Protein AF-A0A9D5GQF3-F1 (afdb_monomer_lite)

pLDDT: mean 86.55, std 22.0, range [31.22, 98.88]

Sequence (273 aa):
MPNFLFTFRAGRMAGDAKKQSYTLPRLSLKKTFPIILGLVFTISVRAQSDPNPFITTWETTSPDETVTIPTVSGETYNYTVKWGDGSANTTHTNATPPSHTYTSADTYTITISGTFPRIRFGEVDLLEFVTVSNAAEQIRSIEKWGDLAWTSMNGAFAGCDNLFIADEAGAPNLSGVTDMSYMFDNASAFNQDLSSWDTSSVTNMSRMFNRASAFNQDLSSWNTSSVTNMSRMFNSASAFNQDLSNWNTSSVTDMSDMFAFASAFNQDLSNWN

Secondary structure (DSSP, 8-state):
-PPP---PPPPP-----PPPP--PPPP--------------------------EEEEEE--STTEEEE----TTS--EEEEE-SSSPPPEEE-SSSPPEEEESS--EEEEEEEEE-----SEEE-TTSPEEEPTHHHHEEEEEE-TT---S--TTTTTT-TT-EE-GGG-----TT--B-TTTTTT-TT-----TT---TT--B-TTTTTT-TT-----TT---TT--B-TTTTTT-TT-----TT---TT--B-TTTTTT-TT-----TT--

Radius of gyration: 28.91 Å; chains: 1; bounding box: 91×57×53 Å

Foldseek 3Di:
DDDDDDDDDDDDDDDDDDDDDDDDDDDDDDDDDDDPPDPPPPPPPPPPPQQFWFKFKWWDDAAFDKAWFQFDAPDFAWKWKDWQPPDDIDTDGGRPTDMDTHRGTDIGIMTMDDADQETAQWDQDPVRDTDGHPNLVTTAEGAAQTQHNHQELANPSALNLRYDYDPPRAEHPCVNYQYNASQNQLSQNDAYERCRYACQNYAYQARNCQNVQCYAYENCNYACQNHAYQASNCQNVQQHAYENCNYACVNHPYHHNNCHNNNNHDYDNVNYD

Structure (mmCIF, N/CA/C/O backbone):
data_AF-A0A9D5GQF3-F1
#
_entry.id   AF-A0A9D5GQF3-F1
#
loop_
_atom_site.group_PDB
_atom_site.id
_atom_site.type_symbol
_atom_site.label_atom_id
_atom_site.label_alt_id
_atom_site.label_comp_id
_atom_site.label_asym_id
_atom_site.label_entity_id
_atom_site.label_seq_id
_atom_site.pdbx_PDB_ins_code
_atom_site.Cartn_x
_atom_site.Cartn_y
_atom_site.Cartn_z
_atom_site.occupancy
_atom_site.B_iso_or_equiv
_atom_site.auth_seq_id
_atom_site.auth_comp_id
_atom_site.auth_asym_id
_atom_site.auth_atom_id
_atom_site.pdbx_PDB_model_num
ATOM 1 N N . MET A 1 1 ? -53.631 1.820 -10.809 1.00 39.50 1 MET A N 1
ATOM 2 C CA . MET A 1 1 ? -52.470 1.042 -11.305 1.00 39.50 1 MET A CA 1
ATOM 3 C C . MET A 1 1 ? -52.279 -0.145 -10.358 1.00 39.50 1 MET A C 1
ATOM 5 O O . MET A 1 1 ? -52.661 0.006 -9.206 1.00 39.50 1 MET A O 1
ATOM 9 N N . PRO A 1 2 ? -51.947 -1.347 -10.855 1.00 44.31 2 PRO A N 1
ATOM 10 C CA . PRO A 1 2 ? -52.805 -2.526 -10.688 1.00 44.31 2 PRO A CA 1
ATOM 11 C C . PRO A 1 2 ? -52.637 -3.287 -9.361 1.00 44.31 2 PRO A C 1
ATOM 13 O O . PRO A 1 2 ? -51.529 -3.486 -8.877 1.00 44.31 2 PRO A O 1
ATOM 16 N N . ASN A 1 3 ? -53.775 -3.759 -8.835 1.00 36.38 3 ASN A N 1
ATOM 17 C CA . ASN A 1 3 ? -53.895 -4.713 -7.730 1.00 36.38 3 ASN A CA 1
ATOM 18 C C . ASN A 1 3 ? -53.669 -6.141 -8.248 1.00 36.38 3 ASN A C 1
ATOM 20 O O . ASN A 1 3 ? -54.397 -6.590 -9.134 1.00 36.38 3 ASN A O 1
ATOM 24 N N . PHE A 1 4 ? -52.720 -6.869 -7.660 1.00 42.56 4 PHE A N 1
ATOM 25 C CA . PHE A 1 4 ? -52.592 -8.313 -7.853 1.00 42.56 4 PHE A CA 1
ATOM 26 C C . PHE A 1 4 ? -53.602 -9.055 -6.969 1.00 42.56 4 PHE A C 1
ATOM 28 O O . PHE A 1 4 ? -53.638 -8.885 -5.752 1.00 42.56 4 PHE A O 1
ATOM 35 N N . LEU A 1 5 ? -54.435 -9.875 -7.610 1.00 36.25 5 LEU A N 1
ATOM 36 C CA . LEU A 1 5 ? -55.446 -10.726 -6.995 1.00 36.25 5 LEU A CA 1
ATOM 37 C C . LEU A 1 5 ? -54.851 -12.135 -6.829 1.00 36.25 5 LEU A C 1
ATOM 39 O O . LEU A 1 5 ? -54.629 -12.820 -7.823 1.00 36.25 5 LEU A O 1
ATOM 43 N N . PHE A 1 6 ? -54.600 -12.583 -5.597 1.00 38.31 6 PHE A N 1
ATOM 44 C CA . PHE A 1 6 ? -54.270 -13.986 -5.323 1.00 38.31 6 PHE A CA 1
ATOM 45 C C . PHE A 1 6 ? -55.499 -14.702 -4.760 1.00 38.31 6 PHE A C 1
ATOM 47 O O . PHE A 1 6 ? -55.920 -14.456 -3.632 1.00 38.31 6 PHE A O 1
ATOM 54 N N . THR A 1 7 ? -56.082 -15.604 -5.548 1.00 37.44 7 THR A N 1
ATOM 55 C CA . THR A 1 7 ? -57.088 -16.563 -5.080 1.00 37.44 7 THR A CA 1
ATOM 56 C C . THR A 1 7 ? -56.404 -17.854 -4.636 1.00 37.44 7 THR A C 1
ATOM 58 O O . THR A 1 7 ? -55.863 -18.572 -5.475 1.00 37.44 7 THR A O 1
ATOM 61 N N . PHE A 1 8 ? -56.488 -18.198 -3.349 1.00 35.50 8 PHE A N 1
ATOM 62 C CA . PHE A 1 8 ? -56.210 -19.555 -2.871 1.00 35.50 8 PHE A CA 1
ATOM 63 C C . PHE A 1 8 ? -57.523 -20.302 -2.606 1.00 35.50 8 PHE A C 1
ATOM 65 O O . PHE A 1 8 ? -58.381 -19.853 -1.847 1.00 35.50 8 PHE A O 1
ATOM 72 N N . ARG A 1 9 ? -57.675 -21.458 -3.266 1.00 38.84 9 ARG A N 1
ATOM 73 C CA . ARG A 1 9 ? -58.736 -22.449 -3.033 1.00 38.84 9 ARG A CA 1
ATOM 74 C C . ARG A 1 9 ? -58.559 -23.060 -1.639 1.00 38.84 9 ARG A C 1
ATOM 76 O O . ARG A 1 9 ? -57.575 -23.752 -1.402 1.00 38.84 9 ARG A O 1
ATOM 83 N N . ALA A 1 10 ? -59.533 -22.868 -0.754 1.00 40.31 10 ALA A N 1
ATOM 84 C CA . ALA A 1 10 ? -59.604 -23.588 0.514 1.00 40.31 10 ALA A CA 1
ATOM 85 C C . ALA A 1 10 ? -60.241 -24.974 0.307 1.00 40.31 10 ALA A C 1
ATOM 87 O O . ALA A 1 10 ? -61.402 -25.088 -0.095 1.00 40.31 10 ALA A O 1
ATOM 88 N N . GLY A 1 11 ? -59.469 -26.029 0.578 1.00 38.19 11 GLY A N 1
ATOM 89 C CA . GLY A 1 11 ? -59.973 -27.387 0.773 1.00 38.19 11 GLY A CA 1
ATOM 90 C C . GLY A 1 11 ? -60.653 -27.518 2.138 1.00 38.19 11 GLY A C 1
ATOM 91 O O . GLY A 1 11 ? -60.184 -26.972 3.133 1.00 38.19 11 GLY A O 1
ATOM 92 N N . ARG A 1 12 ? -61.785 -28.229 2.167 1.00 39.09 12 ARG A N 1
ATOM 93 C CA . ARG A 1 12 ? -62.551 -28.576 3.373 1.00 39.09 12 ARG A CA 1
ATOM 94 C C . ARG A 1 12 ? -61.679 -29.314 4.391 1.00 39.09 12 ARG A C 1
ATOM 96 O O . ARG A 1 12 ? -61.200 -30.392 4.067 1.00 39.09 12 ARG A O 1
ATOM 103 N N . MET A 1 13 ? -61.651 -28.844 5.636 1.00 38.53 13 MET A N 1
ATOM 104 C CA . MET A 1 13 ? -61.740 -29.710 6.816 1.00 38.53 13 MET A CA 1
ATOM 105 C C . MET A 1 13 ? -62.493 -28.979 7.930 1.00 38.53 13 MET A C 1
ATOM 107 O O . MET A 1 13 ? -62.261 -27.803 8.196 1.00 38.53 13 MET A O 1
ATO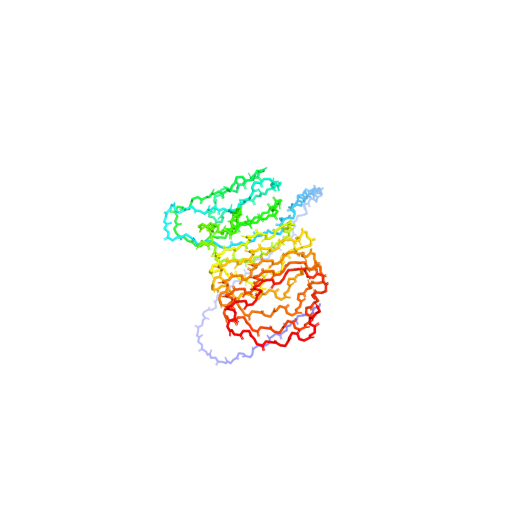M 111 N N . ALA A 1 14 ? -63.467 -29.685 8.497 1.00 39.12 14 ALA A N 1
ATOM 112 C CA . ALA A 1 14 ? -64.336 -29.238 9.569 1.00 39.12 14 ALA A CA 1
ATOM 113 C C . ALA A 1 14 ? -63.614 -29.348 10.920 1.00 39.12 14 ALA A C 1
ATOM 115 O O . ALA A 1 14 ? -62.960 -30.352 11.190 1.00 39.12 14 ALA A O 1
ATOM 116 N N . GLY A 1 15 ? -63.771 -28.331 11.762 1.00 37.62 15 GLY A N 1
ATOM 117 C CA . GLY A 1 15 ? -63.325 -28.321 13.152 1.00 37.62 15 GLY A CA 1
ATOM 118 C C . GLY A 1 15 ? -63.789 -27.030 13.819 1.00 37.62 15 GLY A C 1
ATOM 119 O O . GLY A 1 15 ? -63.448 -25.942 13.364 1.00 37.62 15 GLY A O 1
ATOM 120 N N . ASP A 1 16 ? -64.639 -27.162 14.832 1.00 46.16 16 ASP A N 1
ATOM 121 C CA . ASP A 1 16 ? -65.374 -26.092 15.503 1.00 46.16 16 ASP A CA 1
ATOM 122 C C . ASP A 1 16 ? -64.497 -24.943 16.030 1.00 46.16 16 ASP A C 1
ATOM 124 O O . ASP A 1 16 ? -63.674 -25.124 16.926 1.00 46.16 16 ASP A O 1
ATOM 128 N N . ALA A 1 17 ? -64.765 -23.721 15.561 1.00 41.50 17 ALA A N 1
ATOM 129 C CA . ALA A 1 17 ? -64.298 -22.491 16.193 1.00 41.50 17 ALA A CA 1
ATOM 130 C C . ALA A 1 17 ? -65.476 -21.517 16.358 1.00 41.50 17 ALA A C 1
ATOM 132 O O . ALA A 1 17 ? -66.122 -21.097 15.395 1.00 41.50 17 ALA A O 1
ATOM 133 N N . LYS A 1 18 ? -65.782 -21.191 17.617 1.00 42.94 18 LYS A N 1
ATOM 134 C CA . LYS A 1 18 ? -66.854 -20.278 18.031 1.00 42.94 18 LYS A CA 1
ATOM 135 C C . LYS A 1 18 ? -66.699 -18.907 17.355 1.00 42.94 18 LYS A C 1
ATOM 137 O O . LYS A 1 18 ? -65.645 -18.285 17.432 1.00 42.94 18 LYS A O 1
ATOM 142 N N . LYS A 1 19 ? -67.783 -18.417 16.744 1.00 40.25 19 LYS A N 1
ATOM 143 C CA . LYS A 1 19 ? -67.902 -17.061 16.183 1.00 40.25 19 LYS A CA 1
ATOM 144 C C . LYS A 1 19 ? -67.754 -16.010 17.291 1.00 40.25 19 LYS A C 1
ATOM 146 O O . LYS A 1 19 ? -68.600 -15.948 18.179 1.00 40.25 19 LYS A O 1
ATOM 151 N N . GLN A 1 20 ? -66.746 -15.148 17.197 1.00 37.22 20 GLN A N 1
ATOM 152 C CA . GLN A 1 20 ? -66.748 -13.841 17.859 1.00 37.22 20 GLN A CA 1
ATOM 153 C C . GLN A 1 20 ? -67.035 -12.765 16.809 1.00 37.22 20 GLN A C 1
ATOM 155 O O . GLN A 1 20 ? -66.300 -12.603 15.838 1.00 37.22 20 GLN A O 1
ATOM 160 N N . SER A 1 21 ? -68.155 -12.068 16.976 1.00 38.00 21 SER A N 1
ATOM 161 C CA . SER A 1 21 ? -68.578 -10.939 16.152 1.00 38.00 21 SER A CA 1
ATOM 162 C C . SER A 1 21 ? -68.062 -9.638 16.761 1.00 38.00 21 SER A C 1
ATOM 164 O O . SER A 1 21 ? -68.477 -9.280 17.862 1.00 38.00 21 SER A O 1
ATOM 166 N N . TYR A 1 22 ? -67.207 -8.917 16.038 1.00 32.56 22 TYR A N 1
ATOM 167 C CA . TYR A 1 22 ? -66.803 -7.558 16.395 1.00 32.56 22 TYR A CA 1
ATOM 168 C C . TYR A 1 22 ? -67.487 -6.561 15.460 1.00 32.56 22 TYR A C 1
ATOM 170 O O . TYR A 1 22 ? -67.236 -6.536 14.256 1.00 32.56 22 TYR A O 1
ATOM 178 N N . THR A 1 23 ? -68.375 -5.743 16.019 1.00 40.53 23 THR A N 1
ATOM 179 C CA . THR A 1 23 ? -69.027 -4.631 15.322 1.00 40.53 23 THR A CA 1
ATOM 180 C C . THR A 1 23 ? -68.111 -3.410 15.407 1.00 40.53 23 THR A C 1
ATOM 182 O O . THR A 1 23 ? -67.874 -2.900 16.500 1.00 40.53 23 THR A O 1
ATOM 185 N N . LEU A 1 24 ? -67.578 -2.934 14.279 1.00 33.53 24 LEU A N 1
ATOM 186 C CA . LEU A 1 24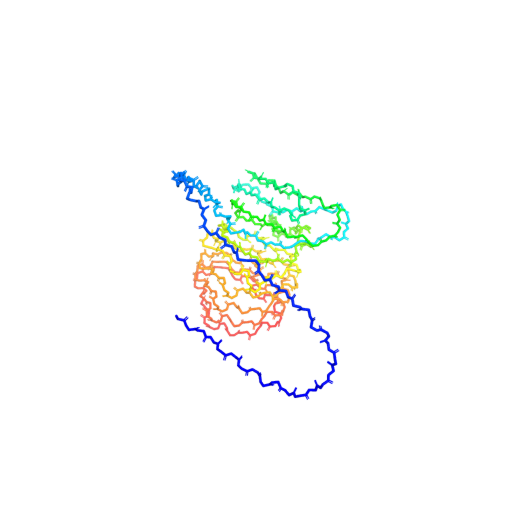 ? -66.784 -1.699 14.252 1.00 33.53 24 LEU A CA 1
ATOM 187 C C . LEU A 1 24 ? -67.701 -0.470 14.437 1.00 33.53 24 LEU A C 1
ATOM 189 O O . LEU A 1 24 ? -68.739 -0.391 13.770 1.00 33.53 24 LEU A O 1
ATOM 193 N N . PRO A 1 25 ? -67.354 0.508 15.297 1.00 34.56 25 PRO A N 1
ATOM 194 C CA . PRO A 1 25 ? -68.149 1.721 15.449 1.00 34.56 25 PRO A CA 1
ATOM 195 C C . PRO A 1 25 ? -68.033 2.623 14.210 1.00 34.56 25 PRO A C 1
ATOM 197 O O . PRO A 1 25 ? -66.951 2.807 13.652 1.00 34.56 25 PRO A O 1
ATOM 200 N N . ARG A 1 26 ? -69.151 3.235 13.797 1.00 42.78 26 ARG A N 1
ATOM 201 C CA . ARG A 1 26 ? -69.185 4.267 12.746 1.00 42.78 26 ARG A CA 1
ATOM 202 C C . ARG A 1 26 ? -68.490 5.542 13.237 1.00 42.78 26 ARG A C 1
ATOM 204 O O . ARG A 1 26 ? -68.984 6.183 14.162 1.00 42.78 26 ARG A O 1
ATOM 211 N N . LEU A 1 27 ? -67.399 5.953 12.586 1.00 31.22 27 LEU A N 1
ATOM 212 C CA . LEU A 1 27 ? -66.788 7.265 12.822 1.00 31.22 27 LEU A CA 1
ATOM 213 C C . LEU A 1 27 ? -67.596 8.360 12.101 1.00 31.22 27 LEU A C 1
ATOM 215 O O . LEU A 1 27 ? -67.714 8.365 10.877 1.00 31.22 27 LEU A O 1
ATOM 219 N N . SER A 1 28 ? -68.164 9.288 12.871 1.00 41.00 28 SER A N 1
ATOM 220 C CA . SER A 1 28 ? -68.867 10.479 12.382 1.00 41.00 28 SER A CA 1
ATOM 221 C C . SER A 1 28 ? -67.872 11.628 12.170 1.00 41.00 28 SER A C 1
ATOM 223 O O . SER A 1 28 ? -67.378 12.194 13.144 1.00 41.00 28 SER A O 1
ATOM 225 N N . LEU A 1 29 ? -67.609 12.024 10.918 1.00 45.69 29 LEU A N 1
ATOM 226 C CA . LEU A 1 29 ? -66.841 13.237 10.603 1.00 45.69 29 LEU A CA 1
ATOM 227 C C . LEU A 1 29 ? -67.683 14.493 10.862 1.00 45.69 29 LEU A C 1
ATOM 229 O O . LEU A 1 29 ? -68.527 14.834 10.037 1.00 45.69 29 LEU A O 1
ATOM 233 N N . LYS A 1 30 ? -67.399 15.230 11.943 1.00 44.75 30 LYS A N 1
ATOM 234 C CA . LYS A 1 30 ? -67.673 16.676 12.033 1.00 44.75 30 LYS A CA 1
ATOM 235 C C . LYS A 1 30 ? -66.664 17.351 12.962 1.00 44.75 30 LYS A C 1
ATOM 237 O O . LYS A 1 30 ? -66.788 17.211 14.175 1.00 44.75 30 LYS A O 1
ATOM 242 N N . LYS A 1 31 ? -65.716 18.094 12.378 1.00 39.62 31 LYS A N 1
ATOM 243 C CA . LYS A 1 31 ? -65.223 19.422 12.810 1.00 39.62 31 LYS A CA 1
ATOM 244 C C . LYS A 1 31 ? -63.955 19.773 12.026 1.00 39.62 31 LYS A C 1
ATOM 246 O O . LYS A 1 31 ? -62.918 19.139 12.175 1.00 39.62 31 LYS A O 1
ATOM 251 N N . THR A 1 32 ? -64.075 20.776 11.169 1.00 44.34 32 THR A N 1
ATOM 252 C CA . THR A 1 32 ? -62.978 21.455 10.478 1.00 44.34 32 THR A CA 1
ATOM 253 C C . THR A 1 32 ? -62.139 22.230 11.498 1.00 44.34 32 THR A C 1
ATOM 255 O O . THR A 1 32 ? -62.692 23.016 12.265 1.00 44.34 32 THR A O 1
ATOM 258 N N . PHE A 1 33 ? -60.820 22.026 11.495 1.00 36.50 33 PHE A N 1
ATOM 259 C CA . PHE A 1 33 ? -59.848 22.872 12.196 1.00 36.50 33 PHE A CA 1
ATOM 260 C C . PHE A 1 33 ? -59.072 23.704 11.160 1.00 36.50 33 PHE A C 1
ATOM 262 O O . PHE A 1 33 ? -58.772 23.183 10.083 1.00 36.50 33 PHE A O 1
ATOM 269 N N . PRO A 1 34 ? -58.779 24.988 11.433 1.00 36.81 34 PRO A N 1
ATOM 270 C CA . PRO A 1 34 ? -58.106 25.860 10.479 1.00 36.81 34 PRO A CA 1
ATOM 271 C C . PRO A 1 34 ? -56.655 25.416 10.259 1.00 36.81 34 PRO A C 1
ATOM 273 O O . PRO A 1 34 ? -55.939 25.080 11.201 1.00 36.81 34 PRO A O 1
ATOM 276 N N . ILE A 1 35 ? -56.231 25.428 8.996 1.00 38.16 35 ILE A N 1
ATOM 277 C CA . ILE A 1 35 ? -54.858 25.145 8.573 1.00 38.16 35 ILE A CA 1
ATOM 278 C C . ILE A 1 35 ? -54.001 26.354 8.961 1.00 38.16 35 ILE A C 1
ATOM 280 O O . ILE A 1 35 ? -54.044 27.388 8.296 1.00 38.16 35 ILE A O 1
ATOM 284 N N . ILE A 1 36 ? -53.227 26.241 10.041 1.00 42.81 36 ILE A N 1
ATOM 285 C CA . ILE A 1 36 ? -52.109 27.153 10.291 1.00 42.81 36 ILE A CA 1
ATOM 286 C C . ILE A 1 36 ? -50.970 26.682 9.388 1.00 42.81 36 ILE A C 1
ATOM 288 O O . ILE A 1 36 ? -50.351 25.648 9.638 1.00 42.81 36 ILE A O 1
ATOM 292 N N . LEU A 1 37 ? -50.726 27.425 8.308 1.00 40.16 37 LEU A N 1
ATOM 293 C CA . LEU A 1 37 ? -49.589 27.220 7.418 1.00 40.16 37 LEU A CA 1
ATOM 294 C C . LEU A 1 37 ? -48.316 27.694 8.138 1.00 40.16 37 LEU A C 1
ATOM 296 O O . LEU A 1 37 ? -47.858 28.818 7.956 1.00 40.16 37 LEU A O 1
ATOM 300 N N . GLY A 1 38 ? -47.781 26.851 9.020 1.00 38.56 38 GLY A N 1
ATOM 301 C CA . GLY A 1 38 ? -46.450 27.037 9.580 1.00 38.56 38 GLY A CA 1
ATOM 302 C C . GLY A 1 38 ? -45.416 26.722 8.507 1.00 38.56 38 GLY A C 1
ATOM 303 O O . GLY A 1 38 ? -45.317 25.577 8.070 1.00 38.56 38 GLY A O 1
ATOM 304 N N . LEU A 1 39 ? -44.652 27.726 8.069 1.00 40.66 39 LEU A N 1
ATOM 305 C CA . LEU A 1 39 ? -43.427 27.498 7.307 1.00 40.66 39 LEU A CA 1
ATOM 306 C C . LEU A 1 39 ? -42.478 26.674 8.190 1.00 40.66 39 LEU A C 1
ATOM 308 O O . LEU A 1 39 ? -41.837 27.206 9.094 1.00 40.66 39 LEU A O 1
ATOM 312 N N . VAL A 1 40 ? -42.392 25.369 7.944 1.00 44.50 40 VAL A N 1
ATOM 313 C CA . VAL A 1 40 ? -41.311 24.550 8.489 1.00 44.50 40 VAL A CA 1
ATOM 314 C C . VAL A 1 40 ? -40.090 24.835 7.624 1.00 44.50 40 VAL A C 1
ATOM 316 O O . VAL A 1 40 ? -39.935 24.273 6.543 1.00 44.50 40 VAL A O 1
ATOM 319 N N . PHE A 1 41 ? -39.226 25.741 8.080 1.00 40.25 41 PHE A N 1
ATOM 320 C CA . PHE A 1 41 ? -37.850 25.772 7.602 1.00 40.25 41 PHE A CA 1
ATOM 321 C C . PHE A 1 41 ? -37.175 24.501 8.117 1.00 40.25 41 PHE A C 1
ATOM 323 O O . PHE A 1 41 ? -36.689 24.449 9.246 1.00 40.25 41 PHE A O 1
ATOM 330 N N . THR A 1 42 ? -37.146 23.449 7.303 1.00 40.88 42 THR A N 1
ATOM 331 C CA . THR A 1 42 ? -36.129 22.417 7.478 1.00 40.88 42 THR A CA 1
ATOM 332 C C . THR A 1 42 ? -34.794 23.084 7.185 1.00 40.88 42 THR A C 1
ATOM 334 O O . THR A 1 42 ? -34.441 23.298 6.024 1.00 40.88 42 THR A O 1
ATOM 337 N N . ILE A 1 43 ? -34.048 23.431 8.233 1.00 46.28 43 ILE A N 1
ATOM 338 C CA . ILE A 1 43 ? -32.604 23.581 8.104 1.00 46.28 43 ILE A CA 1
ATOM 339 C C . ILE A 1 43 ? -32.113 22.177 7.768 1.00 46.28 43 ILE A C 1
ATOM 341 O O . ILE A 1 43 ? -31.885 21.352 8.648 1.00 46.28 43 ILE A O 1
ATOM 345 N N . SER A 1 44 ? -32.017 21.874 6.474 1.00 50.72 44 SER A N 1
ATOM 346 C CA . SER A 1 44 ? -31.180 20.777 6.028 1.00 50.72 44 SER A CA 1
ATOM 347 C C . SER A 1 44 ? -29.762 21.240 6.317 1.00 50.72 44 SER A C 1
ATOM 349 O O . SER A 1 44 ? -29.123 21.873 5.477 1.00 50.72 44 SER A O 1
ATOM 351 N N . VAL A 1 45 ? -29.275 20.964 7.528 1.00 46.12 45 VAL A N 1
ATOM 352 C CA . VAL A 1 45 ? -27.841 20.796 7.712 1.00 46.12 45 VAL A CA 1
ATOM 353 C C . VAL A 1 45 ? -27.518 19.688 6.728 1.00 46.12 45 VAL A C 1
ATOM 355 O O . VAL A 1 45 ? -27.914 18.540 6.926 1.00 46.12 45 VAL A O 1
ATOM 358 N N . ARG A 1 46 ? -26.925 20.035 5.583 1.00 45.31 46 ARG A N 1
ATOM 359 C CA . ARG A 1 46 ? -26.213 19.017 4.827 1.00 45.31 46 ARG A CA 1
ATOM 360 C C . ARG A 1 46 ? -25.223 18.494 5.852 1.00 45.31 46 ARG A C 1
ATOM 362 O O . ARG A 1 46 ? -24.379 19.268 6.301 1.00 45.31 46 ARG A O 1
ATOM 369 N N . ALA A 1 47 ? -25.390 17.246 6.293 1.00 45.03 47 ALA A N 1
ATOM 370 C CA . ALA A 1 47 ? -24.254 16.526 6.825 1.00 45.03 47 ALA A CA 1
ATOM 371 C C . ALA A 1 47 ? -23.162 16.787 5.790 1.00 45.03 47 ALA A C 1
ATOM 373 O O . ALA A 1 47 ? -23.365 16.508 4.603 1.00 45.03 47 ALA A O 1
ATOM 374 N N . GLN A 1 48 ? -22.111 17.496 6.203 1.00 43.00 48 GLN A N 1
ATOM 375 C CA . GLN A 1 48 ? -20.875 17.531 5.446 1.00 43.00 48 GLN A CA 1
ATOM 376 C C . GLN A 1 48 ? -20.663 16.086 5.022 1.00 43.00 48 GLN A C 1
ATOM 378 O O . GLN A 1 48 ? -20.714 15.222 5.898 1.00 43.00 48 GLN A O 1
ATOM 383 N N . SER A 1 49 ? -20.641 15.825 3.708 1.00 50.84 49 SER A N 1
ATOM 384 C CA . SER A 1 49 ? -20.459 14.471 3.188 1.00 50.84 49 SER A CA 1
ATOM 385 C C . SER A 1 49 ? -19.332 13.874 4.007 1.00 50.84 49 SER A C 1
ATOM 387 O O . SER A 1 49 ? -18.248 14.466 4.002 1.00 50.84 49 SER A O 1
ATOM 389 N N . ASP A 1 50 ? -19.625 12.843 4.809 1.00 52.31 50 ASP A N 1
ATOM 390 C CA . ASP A 1 50 ? -18.589 12.200 5.612 1.00 52.31 50 ASP A CA 1
ATOM 391 C C . ASP A 1 50 ? -17.502 11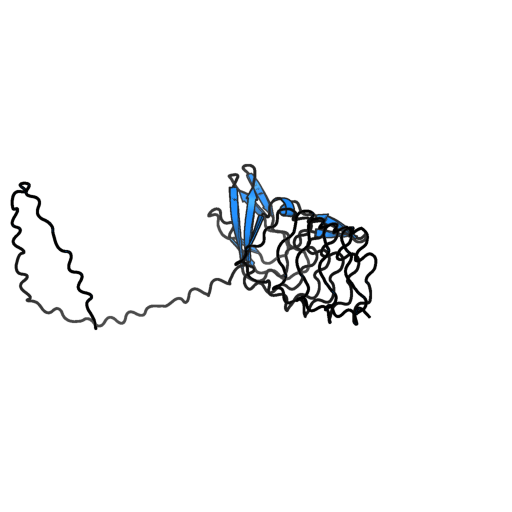.863 4.585 1.00 52.31 50 ASP A C 1
ATOM 393 O O . ASP A 1 50 ? -17.844 11.242 3.568 1.00 52.31 50 ASP A O 1
ATOM 397 N N . PRO A 1 51 ? -16.277 12.410 4.710 1.00 70.94 51 PRO A N 1
ATOM 398 C CA . PRO A 1 51 ? -15.233 12.134 3.736 1.00 70.94 51 PRO A CA 1
ATOM 399 C C . PRO A 1 51 ? -15.158 10.620 3.617 1.00 70.94 51 PRO A C 1
ATOM 401 O O . PRO A 1 51 ? -15.102 9.974 4.661 1.00 70.94 51 PRO A O 1
ATOM 404 N N . ASN A 1 52 ? -15.231 10.064 2.403 1.00 90.69 52 ASN A N 1
ATOM 405 C CA . ASN A 1 52 ? -15.166 8.620 2.199 1.00 90.69 52 ASN A CA 1
ATOM 406 C C . ASN A 1 52 ? -13.852 8.134 2.831 1.00 90.69 52 ASN A C 1
ATOM 408 O O . ASN A 1 52 ? -12.779 8.457 2.310 1.00 90.69 52 ASN A O 1
ATOM 412 N N . PRO A 1 53 ? -13.902 7.505 4.015 1.00 96.31 53 PRO A N 1
ATOM 413 C CA . PRO A 1 53 ? -12.719 7.403 4.843 1.00 96.31 53 PRO A CA 1
ATOM 414 C C . PRO A 1 53 ? -11.878 6.222 4.384 1.00 96.31 53 PRO A C 1
ATOM 416 O O . PRO A 1 53 ? -12.382 5.271 3.786 1.00 96.31 53 PRO A O 1
ATOM 419 N N . PHE A 1 54 ? -10.601 6.256 4.732 1.00 98.25 54 PHE A N 1
ATOM 420 C CA . PHE A 1 54 ? -9.794 5.049 4.735 1.00 98.25 54 PHE A CA 1
ATOM 421 C C . PHE A 1 54 ? -10.235 4.183 5.916 1.00 98.25 54 PHE A C 1
ATOM 423 O O . PHE A 1 54 ? -10.225 4.652 7.057 1.00 98.25 54 PHE A O 1
ATOM 430 N N . ILE A 1 55 ? -10.681 2.958 5.644 1.00 98.56 55 ILE A N 1
ATOM 431 C CA . ILE A 1 55 ? -11.238 2.035 6.639 1.00 98.56 55 ILE A CA 1
ATOM 432 C C . ILE A 1 55 ? -10.342 0.810 6.718 1.00 98.56 55 ILE A C 1
ATOM 434 O O . ILE A 1 55 ? -10.086 0.152 5.711 1.00 98.56 55 ILE A O 1
ATOM 438 N N . THR A 1 56 ? -9.904 0.494 7.930 1.00 98.75 56 THR A N 1
ATOM 439 C CA . THR A 1 56 ? -9.034 -0.649 8.217 1.00 98.75 56 THR A CA 1
ATOM 440 C C . THR A 1 56 ? -9.524 -1.400 9.442 1.00 98.75 56 THR A C 1
ATOM 442 O O . THR A 1 56 ? -10.214 -0.821 10.285 1.00 98.75 56 THR A O 1
ATOM 445 N N . THR A 1 57 ? -9.142 -2.668 9.568 1.00 98.81 57 THR A N 1
ATOM 446 C CA . THR A 1 57 ? -9.310 -3.419 10.815 1.00 98.81 57 THR A CA 1
ATOM 447 C C . THR A 1 57 ? -7.969 -3.731 11.464 1.00 98.81 57 THR A C 1
ATOM 449 O O . THR A 1 57 ? -6.959 -3.930 10.782 1.00 98.81 57 THR A O 1
ATOM 452 N N . TRP A 1 58 ? -7.968 -3.729 12.793 1.00 98.62 58 TRP A N 1
ATOM 453 C CA . TRP A 1 58 ? -6.788 -3.907 13.632 1.00 98.62 58 TRP A CA 1
ATOM 454 C C . TRP A 1 58 ? -7.123 -4.842 14.785 1.00 98.62 58 TRP A C 1
ATOM 456 O O . TRP A 1 58 ? -8.147 -4.655 15.436 1.00 98.62 58 TRP A O 1
ATOM 466 N N . GLU A 1 59 ? -6.275 -5.826 15.048 1.00 98.19 59 GLU A N 1
ATOM 467 C CA . GLU A 1 59 ? -6.461 -6.783 16.137 1.00 98.19 59 GLU A CA 1
ATOM 468 C C . GLU A 1 59 ? -5.606 -6.406 17.349 1.00 98.19 59 GLU A C 1
ATOM 470 O O . GLU A 1 59 ? -4.409 -6.129 17.225 1.00 98.19 59 GLU A O 1
ATOM 475 N N . THR A 1 60 ? -6.225 -6.452 18.526 1.00 97.69 60 THR A N 1
ATOM 476 C CA . THR A 1 60 ? -5.533 -6.556 19.810 1.00 97.69 60 THR A CA 1
ATOM 477 C C . THR A 1 60 ? -5.774 -7.939 20.408 1.00 97.69 60 THR A C 1
ATOM 479 O O . THR A 1 60 ? -6.880 -8.477 20.355 1.00 97.69 60 THR A O 1
ATOM 482 N N . THR A 1 61 ? -4.736 -8.540 20.984 1.00 97.38 61 THR A N 1
ATOM 483 C CA . THR A 1 61 ? -4.776 -9.923 21.494 1.00 97.38 61 THR A CA 1
ATOM 484 C C . THR A 1 61 ? -4.916 -10.011 23.010 1.00 97.38 61 THR A C 1
ATOM 486 O O . THR A 1 61 ? -5.293 -11.055 23.546 1.00 97.38 61 THR A O 1
ATOM 489 N N . SER A 1 62 ? -4.661 -8.902 23.701 1.00 97.50 62 SER A N 1
ATOM 490 C CA . SER A 1 62 ? -4.747 -8.769 25.152 1.00 97.50 62 SER A CA 1
ATOM 491 C C . SER A 1 62 ? -5.403 -7.439 25.541 1.00 97.50 62 SER A C 1
ATOM 493 O O . SER A 1 62 ? -5.314 -6.464 24.792 1.00 97.50 62 SER A O 1
ATOM 495 N N . PRO A 1 63 ? -6.049 -7.363 26.720 1.00 97.50 63 PRO A N 1
ATOM 496 C CA . PRO A 1 63 ? -6.466 -6.090 27.299 1.00 97.50 63 PRO A CA 1
ATOM 497 C C . PRO A 1 63 ? -5.294 -5.115 27.448 1.00 97.50 63 PRO A C 1
ATOM 499 O O . PRO A 1 63 ? -4.163 -5.530 27.700 1.00 97.50 63 PRO A O 1
ATOM 502 N N . ASP A 1 64 ? -5.595 -3.824 27.340 1.00 97.44 64 ASP A N 1
ATOM 503 C CA . ASP A 1 64 ? -4.660 -2.702 27.480 1.00 97.44 64 ASP A CA 1
ATOM 504 C C . ASP A 1 64 ? -3.544 -2.659 26.417 1.00 97.44 64 ASP A C 1
ATOM 506 O O . ASP A 1 64 ? -2.540 -1.953 26.562 1.00 97.44 64 ASP A O 1
ATOM 510 N N . GLU A 1 65 ? -3.726 -3.367 25.300 1.00 98.00 65 GLU A N 1
ATOM 511 C CA . GLU A 1 65 ? -2.877 -3.217 24.123 1.00 98.00 65 GLU A CA 1
ATOM 512 C C . GLU A 1 65 ? -3.143 -1.891 23.406 1.00 98.00 65 GLU A C 1
ATOM 514 O O . GLU A 1 65 ? -4.261 -1.371 23.353 1.00 98.00 65 GLU A O 1
ATOM 519 N N . THR A 1 66 ? -2.079 -1.334 22.832 1.00 98.12 66 THR A N 1
ATOM 520 C CA . THR A 1 66 ? -2.116 -0.054 22.127 1.00 98.12 66 THR A CA 1
ATOM 521 C C . THR A 1 66 ? -1.927 -0.272 20.636 1.00 98.12 66 THR A C 1
ATOM 523 O O . THR A 1 66 ? -0.973 -0.929 20.224 1.00 98.12 66 THR A O 1
ATOM 526 N N . VAL A 1 67 ? -2.801 0.328 19.830 1.00 98.38 67 VAL A N 1
ATOM 527 C CA . VAL A 1 67 ? -2.596 0.478 18.384 1.00 98.38 67 VAL A CA 1
ATOM 528 C C . VAL A 1 67 ? -2.017 1.859 18.129 1.00 98.38 67 VAL A C 1
ATOM 530 O O . VAL A 1 67 ? -2.494 2.849 18.683 1.00 98.38 67 VAL A O 1
ATOM 533 N N . THR A 1 68 ? -0.989 1.930 17.286 1.00 98.25 68 THR A N 1
ATOM 534 C CA . THR A 1 68 ? -0.378 3.188 16.841 1.00 98.25 68 THR A CA 1
ATOM 535 C C . THR A 1 68 ? -0.447 3.265 15.324 1.00 98.25 68 THR A C 1
ATOM 537 O O . THR A 1 68 ? 0.019 2.356 14.644 1.00 98.25 68 THR A O 1
ATOM 540 N N . ILE A 1 69 ? -1.010 4.347 14.782 1.00 98.12 69 ILE A N 1
ATOM 541 C CA . ILE A 1 69 ? -1.070 4.563 13.331 1.00 98.12 69 ILE A CA 1
ATOM 542 C C . ILE A 1 69 ? 0.252 5.210 12.903 1.00 98.12 69 ILE A C 1
ATOM 544 O O . ILE A 1 69 ? 0.551 6.320 13.347 1.00 98.12 69 ILE A O 1
ATOM 548 N N . PRO A 1 70 ? 1.069 4.558 12.061 1.00 96.81 70 PRO A N 1
ATOM 549 C CA . PRO A 1 70 ? 2.415 5.039 11.804 1.00 96.81 70 PRO A CA 1
ATOM 550 C C . PRO A 1 70 ? 2.426 6.188 10.783 1.00 96.81 70 PRO A C 1
ATOM 552 O O . PRO A 1 70 ? 2.138 6.010 9.596 1.00 96.81 70 PRO A O 1
ATOM 555 N N . THR A 1 71 ? 2.788 7.378 11.259 1.00 96.19 71 THR A N 1
ATOM 556 C CA . THR A 1 71 ? 2.973 8.609 10.477 1.00 96.19 71 THR A CA 1
ATOM 557 C C . THR A 1 71 ? 4.451 8.953 10.310 1.00 96.19 71 THR A C 1
ATOM 559 O O . THR A 1 71 ? 5.330 8.346 10.919 1.00 96.19 71 THR A O 1
ATOM 562 N N . VAL A 1 72 ? 4.740 9.965 9.489 1.00 93.94 72 VAL A N 1
ATOM 563 C CA . VAL A 1 72 ? 6.105 10.452 9.248 1.00 93.94 72 VAL A CA 1
ATOM 564 C C . VAL A 1 72 ? 6.228 11.953 9.439 1.00 93.94 72 VAL A C 1
ATOM 566 O O . VAL A 1 72 ? 5.352 12.707 9.013 1.00 93.94 72 VAL A O 1
ATOM 569 N N . SER A 1 73 ? 7.337 12.383 10.042 1.00 92.94 73 SER A N 1
ATOM 570 C CA . SER A 1 73 ? 7.723 13.788 10.179 1.00 92.94 73 SER A CA 1
ATOM 571 C C . SER A 1 73 ? 7.937 14.476 8.824 1.00 92.94 73 SER A C 1
ATOM 573 O O . SER A 1 73 ? 8.206 13.837 7.811 1.00 92.94 73 SER A O 1
ATOM 575 N N . GLY A 1 74 ? 7.789 15.804 8.801 1.00 90.94 74 GLY A N 1
ATOM 576 C CA . GLY A 1 74 ? 7.962 16.617 7.588 1.00 90.94 74 GLY A CA 1
ATOM 577 C C . GLY A 1 74 ? 6.737 16.691 6.668 1.00 90.94 74 GLY A C 1
ATOM 578 O O . GLY A 1 74 ? 6.734 17.496 5.744 1.00 90.94 74 GLY A O 1
ATOM 579 N N . GLU A 1 75 ? 5.687 15.921 6.949 1.00 93.31 75 GLU A N 1
ATOM 580 C CA . GLU A 1 75 ? 4.428 15.940 6.199 1.00 93.31 75 GLU A CA 1
ATOM 581 C C . GLU A 1 75 ? 3.391 16.893 6.820 1.00 93.31 75 GLU A C 1
ATOM 583 O O . GLU A 1 75 ? 3.446 17.229 8.008 1.00 93.31 75 GLU A O 1
ATOM 588 N N . THR A 1 76 ? 2.403 17.299 6.019 1.00 94.62 76 THR A N 1
ATOM 589 C CA . THR A 1 76 ? 1.247 18.071 6.501 1.00 94.62 76 THR A CA 1
ATOM 590 C C . THR A 1 76 ? 0.102 17.134 6.864 1.00 94.62 76 THR A C 1
ATOM 592 O O . THR A 1 76 ? -0.398 16.406 6.010 1.00 94.62 76 THR A O 1
ATOM 595 N N . TYR A 1 77 ? -0.353 17.204 8.113 1.00 95.69 77 TYR A N 1
ATOM 596 C CA . TYR A 1 77 ? -1.476 16.417 8.614 1.00 95.69 77 TYR A CA 1
ATOM 597 C C . TYR A 1 77 ? -2.626 17.317 9.045 1.00 95.69 77 TYR A C 1
ATOM 599 O O . TYR A 1 77 ? -2.415 18.380 9.629 1.00 95.69 77 TYR A O 1
ATOM 607 N N . ASN A 1 78 ? -3.846 16.870 8.774 1.00 96.69 78 ASN A N 1
ATOM 608 C CA . ASN A 1 78 ? -5.076 17.413 9.339 1.00 96.69 78 ASN A CA 1
ATOM 609 C C . ASN A 1 78 ? -6.177 16.363 9.175 1.00 96.69 78 ASN A C 1
ATOM 611 O O . ASN A 1 78 ? -6.986 16.439 8.248 1.00 96.69 78 ASN A O 1
ATOM 615 N N . TYR A 1 79 ? -6.142 15.335 10.015 1.00 96.69 79 TYR A N 1
ATOM 616 C CA . TYR A 1 79 ? -7.013 14.171 9.890 1.00 96.69 79 TYR A CA 1
ATOM 617 C C . TYR A 1 79 ? -7.663 13.808 11.218 1.00 96.69 79 TYR A C 1
ATOM 619 O O . TYR A 1 79 ? -7.155 14.124 12.295 1.00 96.69 79 TYR A O 1
ATOM 627 N N . THR A 1 80 ? -8.797 13.125 11.128 1.00 97.25 80 THR A N 1
ATOM 628 C CA . THR A 1 80 ? -9.543 12.590 12.259 1.00 97.25 80 THR A CA 1
ATOM 629 C C . THR A 1 80 ? -9.521 11.070 12.213 1.00 97.25 80 THR A C 1
ATOM 631 O O . THR A 1 80 ? -9.810 10.472 11.175 1.00 97.25 80 THR A O 1
ATOM 634 N N . VAL A 1 81 ? -9.223 10.465 13.361 1.00 98.25 81 VAL A N 1
ATOM 635 C CA . VAL A 1 81 ? -9.272 9.022 13.597 1.00 98.25 81 VAL A CA 1
ATOM 636 C C . VAL A 1 81 ? -10.508 8.701 14.433 1.00 98.25 81 VAL A C 1
ATOM 638 O O . VAL A 1 81 ? -10.699 9.284 15.506 1.00 98.25 81 VAL A O 1
ATOM 641 N N . LYS A 1 82 ? -11.337 7.770 13.951 1.00 98.06 82 LYS A N 1
ATOM 642 C CA . LYS A 1 82 ? -12.364 7.092 14.759 1.00 98.06 82 LYS A CA 1
ATOM 643 C C . LYS A 1 82 ? -11.817 5.707 15.115 1.00 98.06 82 LYS A C 1
ATOM 645 O O . LYS A 1 82 ? -11.502 4.945 14.204 1.00 98.06 82 LYS A O 1
ATOM 650 N N . TRP A 1 83 ? -11.688 5.411 16.408 1.00 98.19 83 TRP A N 1
ATOM 651 C CA . TRP A 1 83 ? -11.000 4.212 16.918 1.00 98.19 83 TRP A CA 1
ATOM 652 C C . TRP A 1 83 ? -11.872 2.946 16.965 1.00 98.19 83 TRP A C 1
ATOM 654 O O . TRP A 1 83 ? -11.364 1.854 17.162 1.00 98.19 83 TRP A O 1
ATOM 664 N N . GLY A 1 84 ? -13.184 3.066 16.750 1.00 97.25 84 GLY A N 1
ATOM 665 C CA . GLY A 1 84 ? -14.059 1.899 16.571 1.00 97.25 84 GLY A CA 1
ATOM 666 C C . GLY A 1 84 ? -14.524 1.200 17.852 1.00 97.25 84 GLY A C 1
ATOM 667 O O . GLY A 1 84 ? -15.312 0.267 17.762 1.00 97.25 84 GLY A O 1
ATOM 668 N N . ASP A 1 85 ? -14.122 1.669 19.032 1.00 97.19 85 ASP A N 1
ATOM 669 C CA . ASP A 1 85 ? -14.519 1.139 20.350 1.00 97.19 85 ASP A CA 1
ATOM 670 C C . ASP A 1 85 ? -15.568 2.010 21.076 1.00 97.19 85 ASP A C 1
ATOM 672 O O . ASP A 1 85 ? -15.908 1.772 22.233 1.00 97.19 85 ASP A O 1
ATOM 676 N N . GLY A 1 86 ? -16.079 3.051 20.409 1.00 95.88 86 GLY A N 1
ATOM 677 C CA . GLY A 1 86 ? -16.988 4.041 20.998 1.00 95.88 86 GLY A CA 1
ATOM 678 C C . GLY A 1 86 ? -16.291 5.180 21.751 1.00 95.88 86 GLY A C 1
ATOM 679 O O . GLY A 1 86 ? -16.976 6.092 22.222 1.00 95.88 86 GLY A O 1
ATOM 680 N N . SER A 1 87 ? -14.955 5.174 21.828 1.00 95.69 87 SER A N 1
ATOM 681 C CA . SER A 1 87 ? -14.174 6.301 22.338 1.00 95.69 87 SER A CA 1
ATOM 682 C C . SER A 1 87 ? -14.328 7.540 21.452 1.00 95.69 87 SER A C 1
ATOM 684 O O . SER A 1 87 ? -14.708 7.472 20.280 1.00 95.69 87 SER A O 1
ATOM 686 N N . ALA A 1 88 ? -14.028 8.709 22.021 1.00 95.75 88 ALA A N 1
ATOM 687 C CA . ALA A 1 88 ? -14.066 9.957 21.273 1.00 95.75 88 ALA A CA 1
ATOM 688 C C . ALA A 1 88 ? -13.066 9.935 20.106 1.00 95.75 88 ALA A C 1
ATOM 690 O O . ALA A 1 88 ? -11.922 9.500 20.247 1.00 95.75 88 ALA A O 1
ATOM 691 N N . ASN A 1 89 ? -13.492 10.465 18.960 1.00 96.12 89 ASN A N 1
ATOM 692 C CA . ASN A 1 89 ? -12.613 10.656 17.812 1.00 96.12 89 ASN A CA 1
ATOM 693 C C . ASN A 1 89 ? -11.472 11.613 18.177 1.00 96.12 89 ASN A C 1
ATOM 695 O O . ASN A 1 89 ? -11.664 12.565 18.937 1.00 96.12 89 ASN A O 1
ATOM 699 N N . THR A 1 90 ? -10.307 11.412 17.573 1.00 97.12 90 THR A N 1
ATOM 700 C CA . THR A 1 90 ? -9.133 12.266 17.798 1.00 97.12 90 THR A CA 1
ATOM 701 C C . THR A 1 90 ? -8.732 12.961 16.503 1.00 97.12 90 THR A C 1
ATOM 703 O O . THR A 1 90 ? -8.761 12.343 15.442 1.00 97.12 90 THR A O 1
ATOM 706 N N . THR A 1 91 ? -8.385 14.248 16.575 1.00 96.88 91 THR A N 1
ATOM 707 C CA . THR A 1 91 ? -7.934 15.039 15.419 1.00 96.88 91 THR A CA 1
ATOM 708 C C . THR A 1 91 ? -6.467 15.397 15.576 1.00 96.88 91 THR A C 1
ATOM 710 O O . THR A 1 91 ? -6.053 15.871 16.634 1.00 96.88 91 THR A O 1
ATOM 713 N N . HIS A 1 92 ? -5.704 15.217 14.501 1.00 96.25 92 HIS A N 1
ATOM 714 C CA . HIS A 1 92 ? -4.252 15.341 14.488 1.00 96.25 92 HIS A CA 1
ATOM 715 C C . HIS A 1 92 ? -3.814 16.309 13.396 1.00 96.25 92 HIS A C 1
ATOM 717 O O . HIS A 1 92 ? -4.182 16.165 12.230 1.00 96.25 92 HIS A O 1
ATOM 723 N N . THR A 1 93 ? -3.015 17.301 13.786 1.00 95.75 93 THR A N 1
ATOM 724 C CA . THR A 1 93 ? -2.489 18.357 12.900 1.00 95.75 93 THR A CA 1
ATOM 725 C C . THR A 1 93 ? -0.966 18.324 12.770 1.00 95.75 93 THR A C 1
ATOM 727 O O . THR A 1 93 ? -0.351 19.238 12.225 1.00 95.75 93 THR A O 1
ATOM 730 N N . ASN A 1 94 ? -0.334 17.288 13.318 1.00 92.75 94 ASN A N 1
ATOM 731 C CA . ASN A 1 94 ? 1.107 17.103 13.298 1.00 92.75 94 ASN A CA 1
ATOM 732 C C . ASN A 1 94 ? 1.451 15.642 12.992 1.00 92.75 94 ASN A C 1
ATOM 734 O O . ASN A 1 94 ? 0.575 14.789 12.875 1.00 92.75 94 ASN A O 1
ATOM 738 N N . ALA A 1 95 ? 2.746 15.387 12.849 1.00 91.25 95 ALA A N 1
ATOM 739 C CA . ALA A 1 95 ? 3.286 14.103 12.436 1.00 91.25 95 ALA A CA 1
ATOM 740 C C . ALA A 1 95 ? 3.504 13.091 13.570 1.00 91.25 95 ALA A C 1
ATOM 742 O O . ALA A 1 95 ? 4.059 12.026 13.306 1.00 91.25 95 ALA A O 1
ATOM 743 N N . THR A 1 96 ? 3.133 13.412 14.813 1.00 95.25 96 THR A N 1
ATOM 744 C CA . THR A 1 96 ? 3.234 12.464 15.930 1.00 95.25 96 THR A CA 1
ATOM 745 C C . THR A 1 96 ? 2.291 11.294 15.663 1.00 95.25 96 THR A C 1
ATOM 747 O O . THR A 1 96 ? 1.098 11.548 15.480 1.00 95.25 96 THR A O 1
ATOM 750 N N . PRO A 1 97 ? 2.784 10.042 15.652 1.00 96.31 97 PRO A N 1
ATOM 751 C CA . PRO A 1 97 ? 1.930 8.875 15.465 1.00 96.31 97 PRO A CA 1
ATOM 752 C C . PRO A 1 97 ? 0.826 8.839 16.526 1.00 96.31 97 PRO A C 1
ATOM 754 O O . PRO A 1 97 ? 1.141 8.809 17.720 1.00 96.31 97 PRO A O 1
ATOM 757 N N . PRO A 1 98 ? -0.460 8.879 16.140 1.00 97.38 98 PRO A N 1
ATOM 758 C CA . PRO A 1 98 ? -1.538 8.800 17.101 1.00 97.38 98 PRO A CA 1
ATOM 759 C C . PRO A 1 98 ? -1.676 7.363 17.583 1.00 97.38 98 PRO A C 1
ATOM 761 O O . PRO A 1 98 ? -1.536 6.409 16.811 1.00 97.38 98 PRO A O 1
ATOM 764 N N . SER A 1 99 ? -1.984 7.216 18.863 1.00 97.81 99 SER A N 1
ATOM 765 C CA . SER A 1 99 ? -2.157 5.920 19.496 1.00 97.81 99 SER A CA 1
ATOM 766 C C . SER A 1 99 ? -3.411 5.878 20.356 1.00 97.81 99 SER A C 1
ATOM 768 O O . SER A 1 99 ? -3.898 6.909 20.828 1.00 97.81 99 SER A O 1
ATOM 770 N N . HIS A 1 100 ? -3.938 4.670 20.536 1.00 98.25 100 HIS A N 1
ATOM 771 C CA . HIS A 1 100 ? -5.100 4.402 21.375 1.00 98.25 100 HIS A CA 1
ATOM 772 C C . HIS A 1 100 ? -4.968 3.042 22.045 1.00 98.25 100 HIS A C 1
ATOM 774 O O . HIS A 1 100 ? -4.572 2.067 21.403 1.00 98.25 100 HIS A O 1
ATOM 780 N N . THR A 1 101 ? -5.284 2.996 23.335 1.00 98.31 101 THR A N 1
ATOM 781 C CA . THR A 1 101 ? -5.214 1.788 24.160 1.00 98.31 101 THR A CA 1
ATOM 782 C C . THR A 1 101 ? -6.613 1.215 24.336 1.00 98.31 101 THR A C 1
ATOM 784 O O . THR A 1 101 ? -7.506 1.909 24.824 1.00 98.31 101 THR A O 1
ATOM 787 N N . TYR A 1 102 ? -6.798 -0.049 23.964 1.00 98.25 102 TYR A N 1
ATOM 788 C CA . TYR A 1 102 ? -8.087 -0.731 24.045 1.00 98.25 102 TYR A CA 1
ATOM 789 C C . TYR A 1 102 ? -8.195 -1.530 25.341 1.00 98.25 102 TYR A C 1
ATOM 791 O O . TYR A 1 102 ? -7.314 -2.312 25.683 1.00 98.25 102 TYR A O 1
ATOM 799 N N . THR A 1 103 ? -9.300 -1.364 26.065 1.00 97.81 103 THR A N 1
ATOM 800 C CA . THR A 1 103 ? -9.524 -2.021 27.367 1.00 97.81 103 THR A CA 1
ATOM 801 C C . THR A 1 103 ? -9.839 -3.515 27.253 1.00 97.81 103 THR A C 1
ATOM 803 O O . THR A 1 103 ? -9.839 -4.229 28.255 1.00 97.81 103 THR A O 1
ATOM 806 N N . SER A 1 104 ? -10.107 -4.007 26.044 1.00 97.50 104 SER A N 1
ATOM 807 C CA . SER A 1 104 ? -10.355 -5.414 25.740 1.00 97.50 104 SER A CA 1
ATOM 808 C C . SER A 1 104 ? -9.583 -5.845 24.494 1.00 97.50 104 SER A C 1
ATOM 810 O O . SER A 1 104 ? -9.274 -5.025 23.634 1.00 97.50 104 SER A O 1
ATOM 812 N N . ALA A 1 105 ? -9.294 -7.142 24.400 1.00 98.25 105 ALA A N 1
ATOM 813 C CA . ALA A 1 105 ? -8.826 -7.758 23.164 1.00 98.25 105 ALA A CA 1
ATOM 814 C C . ALA A 1 105 ? -10.001 -7.903 22.187 1.00 98.25 105 ALA A C 1
ATOM 816 O O . ALA A 1 105 ? -11.015 -8.498 22.562 1.00 98.25 105 ALA A O 1
ATOM 817 N N . ASP A 1 106 ? -9.880 -7.357 20.979 1.00 98.25 106 ASP A N 1
ATOM 818 C CA . ASP A 1 106 ? -10.860 -7.515 19.899 1.00 98.25 106 ASP A CA 1
ATOM 819 C C . ASP A 1 106 ? -10.253 -7.099 18.545 1.00 98.25 106 ASP A C 1
ATOM 821 O O . ASP A 1 106 ? -9.120 -6.620 18.458 1.00 98.25 106 ASP A O 1
ATOM 825 N N . THR A 1 107 ? -11.030 -7.246 17.475 1.00 98.31 107 THR A N 1
ATOM 826 C CA . THR A 1 107 ? -10.771 -6.599 16.190 1.00 98.31 107 THR A CA 1
ATOM 827 C C . THR A 1 107 ? -11.562 -5.297 16.083 1.00 98.31 107 THR A C 1
ATOM 829 O O . THR A 1 107 ? -12.792 -5.286 16.071 1.00 98.31 107 THR A O 1
ATOM 832 N N . TYR A 1 108 ? -10.849 -4.185 15.937 1.00 98.56 108 TYR A N 1
ATOM 833 C CA . TYR A 1 108 ? -11.414 -2.843 15.866 1.00 98.56 108 TYR A CA 1
ATOM 834 C C . TYR A 1 108 ? -11.403 -2.300 14.443 1.00 98.56 108 TYR A C 1
ATOM 836 O O . TYR A 1 108 ? -10.407 -2.403 13.729 1.00 98.56 108 TYR A O 1
ATOM 844 N N . THR A 1 109 ? -12.509 -1.673 14.038 1.00 98.62 109 THR A N 1
ATOM 845 C CA . THR A 1 109 ? -12.588 -0.933 12.771 1.00 98.62 109 THR A CA 1
ATOM 846 C C . THR A 1 109 ? -12.142 0.507 12.990 1.00 98.62 109 THR A C 1
ATOM 848 O O . THR A 1 109 ? -12.845 1.291 13.629 1.00 98.62 109 THR A O 1
ATOM 851 N N . ILE A 1 110 ? -10.997 0.867 12.418 1.00 98.69 110 ILE A N 1
ATOM 852 C CA . ILE A 1 110 ? -10.435 2.213 12.489 1.00 98.69 110 ILE A CA 1
ATOM 853 C C . ILE A 1 110 ? -10.718 2.942 11.179 1.00 98.69 110 ILE A C 1
ATOM 855 O O . ILE A 1 110 ? -10.445 2.427 10.092 1.00 98.69 110 ILE A O 1
ATOM 859 N N . THR A 1 111 ? -11.234 4.170 11.280 1.00 98.25 111 THR A N 1
ATOM 860 C CA . THR A 1 111 ? -11.456 5.037 10.113 1.00 98.25 111 THR A CA 1
ATOM 861 C C . THR A 1 111 ? -10.601 6.292 10.186 1.00 98.25 111 THR A C 1
ATOM 863 O O . THR A 1 111 ? -10.599 6.965 11.221 1.00 98.25 111 THR A O 1
ATOM 866 N N . ILE A 1 112 ? -9.966 6.655 9.074 1.00 98.06 112 ILE A N 1
ATOM 867 C CA . ILE A 1 112 ? -9.174 7.877 8.919 1.00 98.06 112 ILE A CA 1
ATOM 868 C C . ILE A 1 112 ? -9.808 8.752 7.838 1.00 98.06 112 ILE A C 1
ATOM 870 O O . ILE A 1 112 ? -10.101 8.294 6.736 1.00 98.06 112 ILE A O 1
ATOM 874 N N . SER A 1 113 ? -10.016 10.028 8.153 1.00 96.44 113 SER A N 1
ATOM 875 C CA . SER A 1 113 ? -10.590 11.019 7.233 1.00 96.44 113 SER A CA 1
ATOM 876 C C . SER A 1 113 ? -9.855 12.353 7.342 1.00 96.44 113 SER A C 1
ATOM 878 O O . SER A 1 113 ? -9.369 12.697 8.416 1.00 96.44 113 SER A O 1
ATOM 880 N N . GLY A 1 114 ? -9.779 13.117 6.252 1.00 94.75 114 GLY A N 1
ATOM 881 C CA . GLY A 1 114 ? -9.046 14.387 6.191 1.00 94.75 114 GLY A CA 1
ATOM 882 C C . GLY A 1 114 ? -7.702 14.260 5.469 1.00 94.75 114 GLY A C 1
ATOM 883 O O . GLY A 1 114 ? -7.534 13.413 4.598 1.00 94.75 114 GLY A O 1
ATOM 884 N N . THR A 1 115 ? -6.747 15.127 5.796 1.00 96.06 115 THR A N 1
ATOM 885 C CA . THR A 1 115 ? -5.410 15.138 5.190 1.00 96.06 115 THR A CA 1
ATOM 886 C C . THR A 1 115 ? -4.491 14.160 5.917 1.00 96.06 115 THR A C 1
ATOM 888 O O . THR A 1 115 ? -3.931 14.482 6.969 1.00 96.06 115 THR A O 1
ATOM 891 N N . PHE A 1 116 ? -4.347 12.974 5.331 1.00 97.00 116 PHE A N 1
ATOM 892 C CA . PHE A 1 116 ? -3.463 11.901 5.775 1.00 97.00 116 PHE A CA 1
ATOM 893 C C . PHE A 1 116 ? -2.623 11.430 4.571 1.00 97.00 116 PHE A C 1
ATOM 895 O O . PHE A 1 116 ? -3.074 10.582 3.806 1.00 97.00 116 PHE A O 1
ATOM 902 N N . PRO A 1 117 ? -1.454 12.053 4.331 1.00 96.88 117 PRO A N 1
ATOM 903 C CA . PRO A 1 117 ? -0.725 11.926 3.065 1.00 96.88 117 PRO A CA 1
ATOM 904 C C . PRO A 1 117 ? -0.093 10.548 2.838 1.00 96.88 117 PRO A C 1
ATOM 906 O O . PRO A 1 117 ? 0.113 10.156 1.689 1.00 96.88 117 PRO A O 1
ATOM 909 N N . ARG A 1 118 ? 0.232 9.828 3.919 1.00 97.00 118 ARG A N 1
ATOM 910 C CA . ARG A 1 118 ? 0.814 8.484 3.880 1.00 97.00 118 ARG A CA 1
ATOM 911 C C . ARG A 1 118 ? 0.712 7.761 5.217 1.00 97.00 118 ARG A C 1
ATOM 913 O O . ARG A 1 118 ? 0.625 8.394 6.267 1.00 97.00 118 ARG A O 1
ATOM 920 N N . ILE A 1 119 ? 0.823 6.440 5.148 1.00 97.50 119 ILE A N 1
ATOM 921 C CA . ILE A 1 119 ? 1.045 5.530 6.271 1.00 97.50 119 ILE A CA 1
ATOM 922 C C . ILE A 1 119 ? 2.379 4.826 6.028 1.00 97.50 119 ILE A C 1
ATOM 924 O O . ILE A 1 119 ? 2.623 4.381 4.909 1.00 97.50 119 ILE A O 1
ATOM 928 N N . ARG A 1 120 ? 3.268 4.750 7.024 1.00 96.88 120 ARG A N 1
ATOM 929 C CA . ARG A 1 120 ? 4.617 4.189 6.815 1.00 96.88 120 ARG A CA 1
ATOM 930 C C . ARG A 1 120 ? 4.989 3.185 7.895 1.00 96.88 120 ARG A C 1
ATOM 932 O O . ARG A 1 120 ? 5.456 3.569 8.960 1.00 96.88 120 ARG A O 1
ATOM 939 N N . PHE A 1 121 ? 4.828 1.904 7.590 1.00 97.94 121 PHE A N 1
ATOM 940 C CA . PHE A 1 121 ? 5.196 0.811 8.490 1.00 97.94 121 PHE A CA 1
ATOM 941 C C . PHE A 1 121 ? 6.694 0.510 8.444 1.00 97.94 121 PHE A C 1
ATOM 943 O O . PHE A 1 121 ? 7.263 0.166 9.474 1.00 97.94 121 PHE A O 1
ATOM 950 N N . GLY A 1 122 ? 7.328 0.655 7.277 1.00 95.81 122 GLY A N 1
ATOM 951 C CA . GLY A 1 122 ? 8.762 0.453 7.086 1.00 95.81 122 GLY A CA 1
ATOM 952 C C . GLY A 1 122 ? 9.514 1.775 7.035 1.00 95.81 122 GLY A C 1
ATOM 953 O O . GLY A 1 122 ? 9.318 2.570 6.117 1.00 95.81 122 GLY A O 1
ATOM 954 N N . GLU A 1 123 ? 10.393 2.013 8.002 1.00 92.94 123 GLU A N 1
ATOM 955 C CA . GLU A 1 123 ? 11.353 3.112 7.953 1.00 92.94 123 GLU A CA 1
ATOM 956 C C . GLU A 1 123 ? 12.696 2.615 7.428 1.00 92.94 123 GLU A C 1
ATOM 958 O O . GLU A 1 123 ? 13.283 1.687 7.979 1.00 92.94 123 GLU A O 1
ATOM 963 N N . VAL A 1 124 ? 13.177 3.252 6.364 1.00 87.88 124 VAL A N 1
ATOM 964 C CA . VAL A 1 124 ? 14.450 2.922 5.726 1.00 87.88 124 VAL A CA 1
ATOM 965 C C . VAL A 1 124 ? 15.525 3.857 6.258 1.00 87.88 124 VAL A C 1
ATOM 967 O O . VAL A 1 124 ? 15.390 5.080 6.163 1.00 87.88 124 VAL A O 1
ATOM 970 N N . ASP A 1 125 ? 16.591 3.290 6.813 1.00 87.19 125 ASP A N 1
ATOM 971 C CA . ASP A 1 125 ? 17.753 4.062 7.239 1.00 87.19 125 ASP A CA 1
ATOM 972 C C . ASP A 1 125 ? 18.742 4.326 6.085 1.00 87.19 125 ASP A C 1
ATOM 974 O O . ASP A 1 125 ? 18.566 3.894 4.944 1.00 87.19 125 ASP A O 1
ATOM 978 N N . LEU A 1 126 ? 19.824 5.050 6.385 1.00 85.25 126 LEU A N 1
ATOM 979 C CA . LEU A 1 126 ? 20.863 5.394 5.404 1.00 85.25 126 LEU A CA 1
ATOM 980 C C . LEU A 1 126 ? 21.633 4.181 4.852 1.00 85.25 126 LEU A C 1
ATOM 982 O O . LEU A 1 126 ? 22.405 4.338 3.908 1.00 85.25 126 LEU A O 1
ATOM 986 N N . LEU A 1 127 ? 21.476 3.003 5.454 1.00 88.00 127 LEU A N 1
ATOM 987 C CA . LEU A 1 127 ? 22.121 1.754 5.054 1.00 88.00 127 LEU A CA 1
ATOM 988 C C . LEU A 1 127 ? 21.137 0.803 4.353 1.00 88.00 127 LEU A C 1
ATOM 990 O O . LEU A 1 127 ? 21.468 -0.358 4.119 1.00 88.00 127 LEU A O 1
ATOM 994 N N . GLU A 1 128 ? 19.946 1.295 4.001 1.00 82.31 128 GLU A N 1
ATOM 995 C CA . GLU A 1 128 ? 18.860 0.528 3.391 1.00 82.31 128 GLU A CA 1
ATOM 996 C C . GLU A 1 128 ? 18.352 -0.640 4.256 1.00 82.31 128 GLU A C 1
ATOM 998 O O . GLU A 1 128 ? 17.795 -1.613 3.724 1.00 82.31 128 GLU A O 1
ATOM 1003 N N . PHE A 1 129 ? 18.526 -0.555 5.581 1.00 85.56 129 PHE A N 1
ATOM 1004 C CA . PHE A 1 129 ? 17.838 -1.436 6.516 1.00 85.56 129 PHE A CA 1
ATOM 1005 C C . PHE A 1 129 ? 16.444 -0.891 6.796 1.00 85.56 129 PHE A C 1
ATOM 1007 O O . PHE A 1 129 ? 16.263 0.292 7.086 1.00 85.56 129 PHE A O 1
ATOM 1014 N N . VAL A 1 130 ? 15.455 -1.780 6.717 1.00 89.31 130 VAL A N 1
ATOM 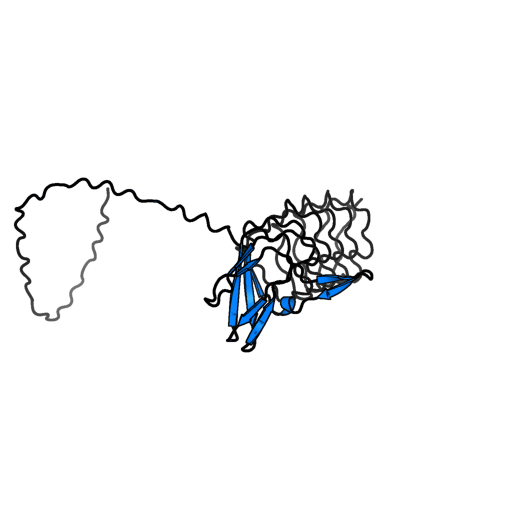1015 C CA . VAL A 1 130 ? 14.064 -1.450 7.016 1.00 89.31 130 VAL A CA 1
ATOM 1016 C C . VAL A 1 130 ? 13.768 -1.815 8.461 1.00 89.31 130 VAL A C 1
ATOM 1018 O O . VAL A 1 130 ? 13.857 -2.978 8.851 1.00 89.31 130 VAL A O 1
ATOM 1021 N N . THR A 1 131 ? 13.396 -0.814 9.250 1.00 92.81 131 THR A N 1
ATOM 1022 C CA . THR A 1 131 ? 12.795 -1.006 10.569 1.00 92.81 131 THR A CA 1
ATOM 1023 C C . THR A 1 131 ? 11.284 -1.052 10.398 1.00 92.81 131 THR A C 1
ATOM 1025 O O . THR A 1 131 ? 10.683 -0.080 9.945 1.00 92.81 131 THR A O 1
ATOM 1028 N N . VAL A 1 132 ? 10.672 -2.183 10.744 1.00 94.19 132 VAL A N 1
ATOM 1029 C CA . VAL A 1 132 ? 9.222 -2.385 10.644 1.00 94.19 132 VAL A CA 1
ATOM 1030 C C . VAL A 1 132 ? 8.554 -2.018 11.969 1.00 94.19 132 VAL A C 1
ATOM 1032 O O . VAL A 1 132 ? 8.998 -2.425 13.042 1.00 94.19 132 VAL A O 1
ATOM 1035 N N . SER A 1 133 ? 7.478 -1.240 11.892 1.00 94.25 133 SER A N 1
ATOM 1036 C CA . SER A 1 133 ? 6.619 -0.914 13.027 1.00 94.25 133 SER A CA 1
ATOM 1037 C C . SER A 1 133 ? 5.871 -2.153 13.524 1.00 94.25 133 SER A C 1
ATOM 1039 O O . SER A 1 133 ? 5.324 -2.912 12.729 1.00 94.25 133 SER A O 1
ATOM 1041 N N . ASN A 1 134 ? 5.738 -2.298 14.844 1.00 92.19 134 ASN A N 1
ATOM 1042 C CA . ASN A 1 134 ? 4.881 -3.315 15.468 1.00 92.19 134 ASN A CA 1
ATOM 1043 C C . ASN A 1 134 ? 3.412 -3.239 15.007 1.00 92.19 134 ASN A C 1
ATOM 1045 O O . ASN A 1 134 ? 2.707 -4.243 15.023 1.00 92.19 134 ASN A O 1
ATOM 1049 N N . ALA A 1 135 ? 2.964 -2.071 14.540 1.00 96.69 135 ALA A N 1
ATOM 1050 C CA . ALA A 1 135 ? 1.659 -1.878 13.922 1.00 96.69 135 ALA A CA 1
ATOM 1051 C C . ALA A 1 135 ? 1.409 -2.859 12.755 1.00 96.69 135 ALA A C 1
ATOM 1053 O O . ALA A 1 135 ? 0.263 -3.225 12.498 1.00 96.69 135 ALA A O 1
ATOM 1054 N N . ALA A 1 136 ? 2.466 -3.310 12.067 1.00 97.56 136 ALA A N 1
ATOM 1055 C CA . ALA A 1 136 ? 2.373 -4.262 10.961 1.00 97.56 136 ALA A CA 1
ATOM 1056 C C . ALA A 1 136 ? 1.825 -5.630 11.399 1.00 97.56 136 ALA A C 1
ATOM 1058 O O . ALA A 1 136 ? 1.166 -6.314 10.619 1.00 97.56 136 ALA A O 1
ATOM 1059 N N . GLU A 1 137 ? 2.046 -6.007 12.661 1.00 96.69 137 GLU A N 1
ATOM 1060 C CA . GLU A 1 137 ? 1.522 -7.243 13.244 1.00 96.69 137 GLU A CA 1
ATOM 1061 C C . GLU A 1 137 ? 0.064 -7.107 13.695 1.00 96.69 137 GLU A C 1
ATOM 1063 O O . GLU A 1 137 ? -0.602 -8.123 13.894 1.00 96.69 137 GLU A O 1
ATOM 1068 N N . GLN A 1 138 ? -0.439 -5.878 13.857 1.00 97.88 138 GLN A N 1
ATOM 1069 C CA . GLN A 1 138 ? -1.782 -5.592 14.371 1.00 97.88 138 GLN A CA 1
ATOM 1070 C C . GLN A 1 138 ? -2.791 -5.300 13.258 1.00 97.88 138 GLN A C 1
ATOM 1072 O O . GLN A 1 138 ? -3.961 -5.646 13.404 1.00 97.88 138 GLN A O 1
ATOM 1077 N N . ILE A 1 139 ? -2.378 -4.679 12.148 1.00 98.56 139 ILE A N 1
ATOM 1078 C CA . ILE A 1 139 ? -3.282 -4.447 11.016 1.00 98.56 139 ILE A CA 1
ATOM 1079 C C . ILE A 1 139 ? -3.716 -5.787 10.400 1.00 98.56 139 ILE A C 1
ATOM 1081 O O . ILE A 1 139 ? -2.927 -6.727 10.268 1.00 98.56 139 ILE A O 1
ATOM 1085 N N . ARG A 1 140 ? -5.001 -5.890 10.058 1.00 98.44 140 ARG A N 1
ATOM 1086 C CA . ARG A 1 140 ? -5.612 -7.111 9.518 1.00 98.44 140 ARG A CA 1
ATOM 1087 C C . ARG A 1 140 ? -6.174 -6.897 8.132 1.00 98.44 140 ARG A C 1
ATOM 1089 O O . ARG A 1 140 ? -5.900 -7.695 7.242 1.00 98.44 140 ARG A O 1
ATOM 1096 N N . SER A 1 141 ? -6.913 -5.814 7.920 1.00 98.75 141 SER A N 1
ATOM 1097 C CA . SER A 1 141 ? -7.486 -5.553 6.605 1.00 98.75 141 SER A CA 1
ATOM 1098 C C . SER A 1 141 ? -7.561 -4.084 6.233 1.00 98.75 141 SER A C 1
ATOM 1100 O O . SER A 1 141 ? -7.644 -3.201 7.091 1.00 98.75 141 SER A O 1
ATOM 1102 N N . ILE A 1 142 ? -7.578 -3.844 4.924 1.00 98.81 142 ILE A N 1
ATOM 1103 C CA .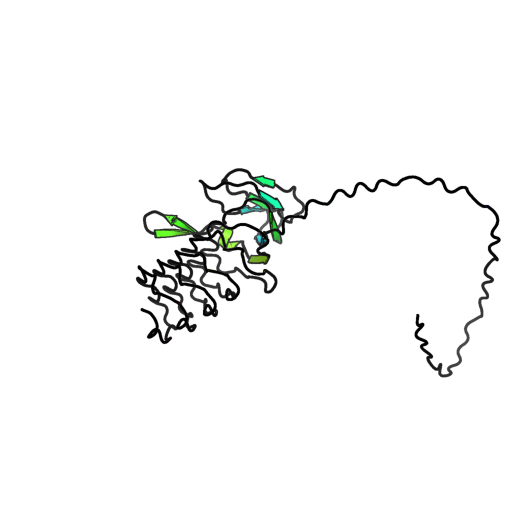 ILE A 1 142 ? -8.100 -2.625 4.315 1.00 98.81 142 ILE A CA 1
ATOM 1104 C C . ILE A 1 142 ? -9.496 -2.954 3.798 1.00 98.81 142 ILE A C 1
ATOM 1106 O O . ILE A 1 142 ? -9.660 -3.727 2.856 1.00 98.81 142 ILE A O 1
ATOM 1110 N N . GLU A 1 143 ? -10.497 -2.351 4.428 1.00 98.69 143 GLU A N 1
ATOM 1111 C CA . GLU A 1 143 ? -11.904 -2.520 4.066 1.00 98.69 143 GLU A CA 1
ATOM 1112 C C . GLU A 1 143 ? -12.324 -1.530 2.986 1.00 98.69 143 GLU A C 1
ATOM 1114 O O . GLU A 1 143 ? -13.183 -1.850 2.172 1.00 98.69 143 GLU A O 1
ATOM 1119 N N . LYS A 1 144 ? -11.741 -0.319 2.994 1.00 98.19 144 LYS A N 1
ATOM 1120 C CA . LYS A 1 144 ? -11.931 0.726 1.975 1.00 98.19 144 LYS A CA 1
ATOM 1121 C C . LYS A 1 144 ? -10.728 1.650 1.896 1.00 98.19 144 LYS A C 1
ATOM 1123 O O . LYS A 1 144 ? -10.269 2.145 2.923 1.00 98.19 144 LYS A O 1
ATOM 1128 N N . TRP A 1 145 ? -10.294 1.971 0.678 1.00 97.75 145 TRP A N 1
ATOM 1129 C CA . TRP A 1 145 ? -9.256 2.983 0.451 1.00 97.75 145 TRP A CA 1
ATOM 1130 C C . TRP A 1 145 ? -9.732 4.418 0.698 1.00 97.75 145 TRP A C 1
ATOM 1132 O O . TRP A 1 145 ? -8.957 5.258 1.159 1.00 97.75 145 TRP A O 1
ATOM 1142 N N . GLY A 1 146 ? -11.012 4.683 0.434 1.00 94.81 146 GLY A N 1
ATOM 1143 C CA . GLY A 1 146 ? -11.594 6.013 0.577 1.00 94.81 146 GLY A CA 1
ATOM 1144 C C . GLY A 1 146 ? -11.039 7.026 -0.428 1.00 94.81 146 GLY A C 1
ATOM 1145 O O . GLY A 1 146 ? -10.426 6.667 -1.431 1.00 94.81 146 GLY A O 1
ATOM 1146 N N . ASP A 1 147 ? -11.236 8.309 -0.128 1.00 91.75 147 ASP A N 1
ATOM 1147 C CA . ASP A 1 147 ? -10.844 9.426 -1.000 1.00 91.75 147 ASP A CA 1
ATOM 1148 C C . ASP A 1 147 ? -9.544 10.106 -0.527 1.00 91.75 147 ASP A C 1
ATOM 1150 O O . ASP A 1 147 ? -9.290 11.272 -0.847 1.00 91.75 147 ASP A O 1
ATOM 1154 N N . LEU A 1 148 ? -8.725 9.419 0.282 1.00 94.38 148 LEU A N 1
ATOM 1155 C CA . LEU A 1 148 ? -7.454 9.981 0.737 1.00 94.38 148 LEU A CA 1
ATOM 1156 C C . LEU A 1 148 ? -6.553 10.300 -0.463 1.00 94.38 148 LEU A C 1
ATOM 1158 O O . LEU A 1 148 ? -6.305 9.460 -1.327 1.00 94.38 148 LEU A O 1
ATOM 1162 N N . ALA A 1 149 ? -6.051 11.533 -0.495 1.00 91.69 149 ALA A N 1
ATOM 1163 C CA . ALA A 1 149 ? -5.079 11.980 -1.482 1.00 91.69 149 ALA A CA 1
ATOM 1164 C C . ALA A 1 149 ? -3.675 11.550 -1.040 1.00 91.69 149 ALA A C 1
ATOM 1166 O O . ALA A 1 149 ? -2.950 12.322 -0.408 1.00 91.69 149 ALA A O 1
ATOM 1167 N N . TRP A 1 150 ? -3.320 10.301 -1.338 1.00 97.69 150 TRP A N 1
ATOM 1168 C CA . TRP A 1 150 ? -1.999 9.758 -1.044 1.00 97.69 150 TRP A CA 1
ATOM 1169 C C . TRP A 1 150 ? -0.927 10.524 -1.826 1.00 97.69 150 TRP A C 1
ATOM 1171 O O . TRP A 1 150 ? -1.053 10.740 -3.032 1.00 97.69 150 TRP A O 1
ATOM 1181 N N . THR A 1 151 ? 0.132 10.942 -1.137 1.00 97.06 151 THR A N 1
ATOM 1182 C CA . THR A 1 151 ? 1.280 11.633 -1.754 1.00 97.06 151 THR A CA 1
ATOM 1183 C C . THR A 1 151 ? 2.501 10.724 -1.867 1.00 97.06 151 THR A C 1
ATOM 1185 O O . THR A 1 151 ? 3.395 10.958 -2.676 1.00 97.06 151 THR A O 1
ATOM 1188 N N . SER A 1 152 ? 2.551 9.663 -1.063 1.00 97.94 152 SER A N 1
ATOM 1189 C CA . SER A 1 152 ? 3.603 8.656 -1.095 1.00 97.94 152 SER A CA 1
ATOM 1190 C C . SER A 1 152 ? 3.076 7.345 -0.522 1.00 97.94 152 SER A C 1
ATOM 1192 O O . SER A 1 152 ? 2.313 7.349 0.442 1.00 97.94 152 SER A O 1
ATOM 1194 N N . MET A 1 153 ? 3.531 6.231 -1.086 1.00 98.50 153 MET A N 1
ATOM 1195 C CA . MET A 1 153 ? 3.369 4.897 -0.511 1.00 98.50 153 MET A CA 1
ATOM 1196 C C . MET A 1 153 ? 4.711 4.319 -0.042 1.00 98.50 153 MET A C 1
ATOM 1198 O O . MET A 1 153 ? 4.806 3.129 0.241 1.00 98.50 153 MET A O 1
ATOM 1202 N N . ASN A 1 154 ? 5.757 5.149 0.064 1.00 97.81 154 ASN A N 1
ATOM 1203 C CA . ASN A 1 154 ? 7.069 4.710 0.527 1.00 97.81 154 ASN A CA 1
ATOM 1204 C C . ASN A 1 154 ? 6.964 4.050 1.914 1.00 97.81 154 ASN A C 1
ATOM 1206 O O . ASN A 1 154 ? 6.520 4.686 2.875 1.00 97.81 154 ASN A O 1
ATOM 1210 N N . GLY A 1 155 ? 7.359 2.777 1.997 1.00 97.88 155 GLY A N 1
ATOM 1211 C CA . GLY A 1 155 ? 7.293 1.964 3.216 1.00 97.88 155 GLY A CA 1
ATOM 1212 C C . GLY A 1 155 ? 5.875 1.686 3.732 1.00 97.88 155 GLY A C 1
ATOM 1213 O O . GLY A 1 155 ? 5.711 1.226 4.869 1.00 97.88 155 GLY A O 1
ATOM 1214 N N . ALA A 1 156 ? 4.835 1.974 2.945 1.00 98.56 156 ALA A N 1
ATOM 1215 C CA . ALA A 1 156 ? 3.468 1.622 3.298 1.00 98.56 156 ALA A CA 1
ATOM 1216 C C . ALA A 1 156 ? 3.325 0.095 3.332 1.00 98.56 156 ALA A C 1
ATOM 1218 O O . ALA A 1 156 ? 3.803 -0.614 2.454 1.00 98.56 156 ALA A O 1
ATOM 1219 N N . PHE A 1 157 ? 2.689 -0.420 4.380 1.00 98.69 157 PHE A N 1
ATOM 1220 C CA . PHE A 1 157 ? 2.431 -1.849 4.581 1.00 98.69 157 PHE A CA 1
ATOM 1221 C C . PHE A 1 157 ? 3.661 -2.781 4.541 1.00 98.69 157 PHE A C 1
ATOM 1223 O O . PHE A 1 157 ? 3.512 -3.994 4.394 1.00 98.69 157 PHE A O 1
ATOM 1230 N N . ALA A 1 158 ? 4.878 -2.252 4.705 1.00 98.56 158 ALA A N 1
ATOM 1231 C CA . ALA A 1 158 ? 6.064 -3.082 4.895 1.00 98.56 158 ALA A CA 1
ATOM 1232 C C . ALA A 1 158 ? 5.900 -3.967 6.145 1.00 98.56 158 ALA A C 1
ATOM 1234 O O . ALA A 1 158 ? 5.421 -3.507 7.184 1.00 98.56 158 ALA A O 1
ATOM 1235 N N . GLY A 1 159 ? 6.264 -5.243 6.025 1.00 98.19 159 GLY A N 1
ATOM 1236 C CA . GLY A 1 159 ? 6.146 -6.260 7.069 1.00 98.19 159 GLY A CA 1
ATOM 1237 C C . GLY A 1 159 ? 4.715 -6.652 7.444 1.00 98.19 159 GLY A C 1
ATOM 1238 O O . GLY A 1 159 ? 4.528 -7.393 8.404 1.00 98.19 159 GLY A O 1
ATOM 1239 N N . CYS A 1 160 ? 3.694 -6.166 6.732 1.00 98.44 160 CYS A N 1
ATOM 1240 C CA . CYS A 1 160 ? 2.297 -6.486 7.029 1.00 98.44 160 CYS A CA 1
ATOM 1241 C C . CYS A 1 160 ? 1.914 -7.855 6.442 1.00 98.44 160 CYS A C 1
ATOM 1243 O O . CYS A 1 160 ? 1.152 -7.939 5.481 1.00 98.44 160 CYS A O 1
ATOM 1245 N N . ASP A 1 161 ? 2.453 -8.930 7.021 1.00 96.00 161 ASP A N 1
ATOM 1246 C CA . ASP A 1 161 ? 2.265 -10.314 6.557 1.00 96.00 161 ASP A CA 1
ATOM 1247 C C . ASP A 1 161 ? 0.787 -10.725 6.458 1.00 96.00 161 ASP A C 1
ATOM 1249 O O . ASP A 1 161 ? 0.383 -11.395 5.511 1.00 96.00 161 ASP A O 1
ATOM 1253 N N . ASN A 1 162 ? -0.030 -10.305 7.426 1.00 89.25 162 ASN A N 1
ATOM 1254 C CA . ASN A 1 162 ? -1.428 -10.727 7.559 1.00 89.25 162 ASN A CA 1
ATOM 1255 C C . ASN A 1 162 ? -2.425 -9.755 6.914 1.00 89.25 162 ASN A C 1
ATOM 1257 O O . ASN A 1 162 ? -3.616 -9.819 7.217 1.00 89.25 162 ASN A O 1
ATOM 1261 N N . LEU A 1 163 ? -1.957 -8.829 6.073 1.00 98.38 163 LEU A N 1
ATOM 1262 C CA . LEU A 1 163 ? -2.825 -7.822 5.477 1.00 98.38 163 LEU A CA 1
ATOM 1263 C C . LEU A 1 163 ? -3.714 -8.420 4.380 1.00 98.38 163 LEU A C 1
ATOM 1265 O O . LEU A 1 163 ? -3.236 -8.889 3.346 1.00 98.38 163 LEU A O 1
ATOM 1269 N N . PHE A 1 164 ? -5.021 -8.311 4.586 1.00 98.44 164 PHE A N 1
ATOM 1270 C CA . PHE A 1 164 ? -6.060 -8.606 3.608 1.00 98.44 164 PHE A CA 1
ATOM 1271 C C . PHE A 1 164 ? -6.590 -7.314 2.964 1.00 98.44 164 PHE A C 1
ATOM 1273 O O . PHE A 1 164 ? -6.769 -6.304 3.645 1.00 98.44 164 PHE A O 1
ATOM 1280 N N . ILE A 1 165 ? -6.863 -7.320 1.659 1.00 98.62 165 ILE A N 1
ATOM 1281 C CA . ILE A 1 165 ? -7.547 -6.208 0.983 1.00 98.62 165 ILE A CA 1
ATOM 1282 C C . ILE A 1 165 ? -8.911 -6.730 0.554 1.00 98.62 165 ILE A C 1
ATOM 1284 O O . ILE A 1 165 ? -8.986 -7.672 -0.228 1.00 98.62 165 ILE A O 1
ATOM 1288 N N . ALA A 1 166 ? -9.983 -6.145 1.088 1.00 97.75 166 ALA A N 1
ATOM 1289 C CA . ALA A 1 166 ? -11.333 -6.583 0.760 1.00 97.75 166 ALA A CA 1
ATOM 1290 C C . ALA A 1 166 ? -11.651 -6.344 -0.725 1.00 97.75 166 ALA A C 1
ATOM 1292 O O . ALA A 1 166 ? -11.284 -5.307 -1.276 1.00 97.75 166 ALA A O 1
ATOM 1293 N N . ASP A 1 167 ? -12.410 -7.250 -1.348 1.00 92.81 167 ASP A N 1
ATOM 1294 C CA . ASP A 1 167 ? -12.813 -7.143 -2.763 1.00 92.81 167 ASP A CA 1
ATOM 1295 C C . ASP A 1 167 ? -13.503 -5.799 -3.075 1.00 92.81 167 ASP A C 1
ATOM 1297 O O . ASP A 1 167 ? -13.324 -5.207 -4.137 1.00 92.81 167 ASP A O 1
ATOM 1301 N N . GLU A 1 168 ? -14.263 -5.280 -2.107 1.00 94.12 168 GLU A N 1
ATOM 1302 C CA . GLU A 1 168 ? -15.012 -4.021 -2.201 1.00 94.12 168 GLU A CA 1
ATOM 1303 C C . GLU A 1 168 ? -14.224 -2.803 -1.681 1.00 94.12 168 GLU A C 1
ATOM 1305 O O . GLU A 1 168 ? -14.778 -1.704 -1.556 1.00 94.12 168 GLU A O 1
ATOM 1310 N N . ALA A 1 169 ? -12.933 -2.966 -1.366 1.00 96.56 169 ALA A N 1
ATOM 1311 C CA . ALA A 1 169 ? -12.098 -1.873 -0.869 1.00 96.56 169 ALA A CA 1
ATOM 1312 C C . ALA A 1 169 ? -11.852 -0.784 -1.921 1.00 96.56 169 ALA A C 1
ATOM 1314 O O . ALA A 1 169 ? -11.501 0.350 -1.567 1.00 96.56 169 ALA A O 1
ATOM 1315 N N . GLY A 1 170 ? -12.054 -1.125 -3.198 1.00 94.94 170 GLY A N 1
ATOM 1316 C CA . GLY A 1 170 ? -11.696 -0.300 -4.344 1.00 94.94 170 GLY A CA 1
ATOM 1317 C C . GLY A 1 170 ? -10.181 -0.225 -4.541 1.00 94.94 170 GLY A C 1
ATOM 1318 O O . GLY A 1 170 ? -9.425 -1.035 -4.009 1.00 94.94 170 GLY A O 1
ATOM 1319 N N . ALA A 1 171 ? -9.735 0.777 -5.294 1.00 96.62 171 ALA A N 1
ATOM 1320 C CA . ALA A 1 171 ? -8.320 1.087 -5.480 1.00 96.62 171 ALA A CA 1
ATOM 1321 C C . ALA A 1 171 ? -7.957 2.393 -4.747 1.00 96.62 171 ALA A C 1
ATOM 1323 O O . ALA A 1 171 ? -8.803 3.290 -4.652 1.00 96.62 171 ALA A O 1
ATOM 1324 N N . PRO A 1 172 ? -6.718 2.540 -4.246 1.00 97.81 172 PRO A N 1
ATOM 1325 C CA . PRO A 1 172 ? -6.244 3.811 -3.720 1.00 97.81 172 PRO A CA 1
ATOM 1326 C C . PRO A 1 172 ? -6.197 4.869 -4.821 1.00 97.81 172 PRO A C 1
ATOM 1328 O O . PRO A 1 172 ? -5.825 4.589 -5.961 1.00 97.81 172 PRO A O 1
ATOM 1331 N N . ASN A 1 173 ? -6.493 6.120 -4.467 1.00 97.12 173 ASN A N 1
ATOM 1332 C CA . ASN A 1 173 ? -6.171 7.240 -5.341 1.00 97.12 173 ASN A CA 1
ATOM 1333 C C . ASN A 1 173 ? -4.655 7.498 -5.316 1.00 97.12 173 ASN A C 1
ATOM 1335 O O . ASN A 1 173 ? -4.143 8.148 -4.404 1.00 97.12 173 ASN A O 1
ATOM 1339 N N . LEU A 1 174 ? -3.952 6.991 -6.329 1.00 98.00 174 LEU A N 1
ATOM 1340 C CA . LEU A 1 174 ? -2.501 7.117 -6.474 1.00 98.00 174 LEU A CA 1
ATOM 1341 C C . LEU A 1 174 ? -2.072 8.307 -7.336 1.00 98.00 174 LEU A C 1
ATOM 1343 O O . LEU A 1 174 ? -0.878 8.482 -7.542 1.00 98.00 174 LEU A O 1
ATOM 1347 N N . SER A 1 175 ? -2.984 9.170 -7.801 1.00 97.25 175 SER A N 1
ATOM 1348 C CA . SER A 1 175 ? -2.636 10.241 -8.753 1.00 97.25 175 SER A CA 1
ATOM 1349 C C . SER A 1 175 ? -1.601 11.248 -8.222 1.00 97.25 175 SER A C 1
ATOM 1351 O O . SER A 1 175 ? -1.018 12.003 -8.996 1.00 97.25 175 SER A O 1
ATOM 1353 N N . GLY A 1 176 ? -1.428 11.318 -6.897 1.00 97.38 176 GLY A N 1
ATOM 1354 C CA . GLY A 1 176 ? -0.416 12.132 -6.218 1.00 97.38 176 GLY A CA 1
ATOM 1355 C C . GLY A 1 176 ? 0.839 11.363 -5.791 1.00 97.38 176 GLY A C 1
ATOM 1356 O O . GLY A 1 176 ? 1.747 11.973 -5.232 1.00 97.38 176 GLY A O 1
ATOM 1357 N N . VAL A 1 177 ? 0.901 10.050 -6.032 1.00 98.75 177 VAL A N 1
ATOM 1358 C CA . VAL A 1 177 ? 1.975 9.158 -5.585 1.00 98.75 177 VAL A CA 1
ATOM 1359 C C . VAL A 1 177 ? 3.000 8.985 -6.698 1.00 98.75 177 VAL A C 1
ATOM 1361 O O . VAL A 1 177 ? 2.695 8.462 -7.769 1.00 98.75 177 VAL A O 1
ATOM 1364 N N . THR A 1 178 ? 4.241 9.381 -6.420 1.00 98.69 178 THR A N 1
ATOM 1365 C CA . THR A 1 178 ? 5.394 9.114 -7.297 1.00 98.69 178 THR A CA 1
ATOM 1366 C C . THR A 1 178 ? 6.308 8.017 -6.753 1.00 98.69 178 THR A C 1
ATOM 1368 O O . THR A 1 178 ? 7.100 7.449 -7.498 1.00 98.69 178 THR A O 1
ATOM 1371 N N . ASP A 1 179 ? 6.218 7.717 -5.457 1.00 98.69 179 ASP A N 1
ATOM 1372 C CA . ASP A 1 179 ? 7.111 6.791 -4.765 1.00 98.69 179 ASP A CA 1
ATOM 1373 C C . ASP A 1 179 ? 6.314 5.705 -4.033 1.00 98.69 179 ASP A C 1
ATOM 1375 O O . ASP A 1 179 ? 5.597 5.996 -3.070 1.00 98.69 179 ASP A O 1
ATOM 1379 N N . MET A 1 180 ? 6.454 4.468 -4.511 1.00 98.81 180 MET A N 1
ATOM 1380 C CA . MET A 1 180 ? 5.926 3.237 -3.913 1.00 98.81 180 MET A CA 1
ATOM 1381 C C . MET A 1 180 ? 7.054 2.321 -3.419 1.00 98.81 180 MET A C 1
ATOM 1383 O O . MET A 1 180 ? 6.840 1.132 -3.182 1.00 98.81 180 MET A O 1
ATOM 1387 N N . SER A 1 181 ? 8.276 2.844 -3.282 1.00 98.56 181 SER A N 1
ATOM 1388 C CA . SER A 1 181 ? 9.405 2.029 -2.848 1.00 98.56 181 SER A CA 1
ATOM 1389 C C . SER A 1 181 ? 9.172 1.429 -1.463 1.00 98.56 181 SER A C 1
ATOM 1391 O O . SER A 1 181 ? 8.575 2.052 -0.583 1.00 98.56 181 SER A O 1
ATOM 1393 N N . TYR A 1 182 ? 9.645 0.202 -1.262 1.00 98.44 182 TYR A N 1
ATOM 1394 C CA . TYR A 1 182 ? 9.459 -0.570 -0.029 1.00 98.44 182 TYR A CA 1
ATOM 1395 C C . TYR A 1 182 ? 7.987 -0.836 0.360 1.00 98.44 182 TYR A C 1
ATOM 1397 O O . TYR A 1 182 ? 7.728 -1.312 1.467 1.00 98.44 182 TYR A O 1
ATOM 1405 N N . MET A 1 183 ? 7.008 -0.520 -0.499 1.00 98.44 183 MET A N 1
ATOM 1406 C CA . MET A 1 183 ? 5.598 -0.785 -0.215 1.00 98.44 183 MET A CA 1
ATOM 1407 C C . MET A 1 183 ? 5.324 -2.288 -0.298 1.00 98.44 183 MET A C 1
ATOM 1409 O O . MET A 1 183 ? 5.303 -2.806 -1.403 1.00 98.44 183 MET A O 1
ATOM 1413 N N . PHE A 1 184 ? 5.053 -2.939 0.839 1.00 98.75 184 PHE A N 1
ATOM 1414 C CA . PHE A 1 184 ? 5.017 -4.405 1.031 1.00 98.75 184 PHE A CA 1
ATOM 1415 C C . PHE A 1 184 ? 6.383 -5.104 1.186 1.00 98.75 184 PHE A C 1
ATOM 1417 O O . PHE A 1 184 ? 6.438 -6.337 1.168 1.00 98.75 184 PHE A O 1
ATOM 1424 N N . ASP A 1 185 ? 7.475 -4.366 1.432 1.00 98.38 185 ASP A N 1
ATOM 1425 C CA . ASP A 1 185 ? 8.770 -4.992 1.736 1.00 98.38 185 ASP A CA 1
ATOM 1426 C C . ASP A 1 185 ? 8.647 -5.889 2.975 1.00 98.38 185 ASP A C 1
ATOM 1428 O O . ASP A 1 185 ? 8.108 -5.478 4.002 1.00 98.38 185 ASP A O 1
ATOM 1432 N N . ASN A 1 186 ? 9.142 -7.119 2.880 1.00 97.31 186 ASN A N 1
ATOM 1433 C CA . ASN A 1 186 ? 9.096 -8.139 3.920 1.00 97.31 186 ASN A CA 1
ATOM 1434 C C . ASN A 1 186 ? 7.674 -8.525 4.381 1.00 97.31 186 ASN A C 1
ATOM 1436 O O . ASN A 1 186 ? 7.536 -9.126 5.441 1.00 97.31 186 ASN A O 1
ATOM 1440 N N . ALA A 1 187 ? 6.630 -8.224 3.598 1.00 98.19 187 ALA A N 1
ATOM 1441 C CA . ALA A 1 187 ? 5.280 -8.760 3.792 1.00 98.19 187 ALA A CA 1
ATOM 1442 C C . ALA A 1 187 ? 5.191 -10.168 3.166 1.00 98.19 187 ALA A C 1
ATOM 1444 O O . ALA A 1 187 ? 4.579 -10.397 2.125 1.00 98.19 187 ALA A O 1
ATOM 1445 N N . SER A 1 188 ? 5.889 -11.116 3.780 1.00 98.00 188 SER A N 1
ATOM 1446 C CA . SER A 1 188 ? 6.132 -12.480 3.312 1.00 98.00 188 SER A CA 1
ATOM 1447 C C . SER A 1 188 ? 4.871 -13.268 2.940 1.00 98.00 188 SER A C 1
ATOM 1449 O O . SER A 1 188 ? 4.898 -14.007 1.956 1.00 98.00 188 SER A O 1
ATOM 1451 N N . ALA A 1 189 ? 3.765 -13.096 3.670 1.00 98.31 189 ALA A N 1
ATOM 1452 C CA . ALA A 1 189 ? 2.500 -13.790 3.403 1.00 98.31 189 ALA A CA 1
ATOM 1453 C C . ALA A 1 189 ? 1.502 -12.979 2.548 1.00 98.31 189 ALA A C 1
ATOM 1455 O O . ALA A 1 189 ? 0.441 -13.495 2.188 1.00 98.31 189 ALA A O 1
ATOM 1456 N N . PHE A 1 190 ? 1.844 -11.743 2.171 1.00 98.62 190 PHE A N 1
ATOM 1457 C CA . PHE A 1 190 ? 0.973 -10.882 1.377 1.00 98.62 190 PHE A CA 1
ATOM 1458 C C . PHE A 1 190 ? 0.825 -11.395 -0.063 1.00 98.62 190 PHE A C 1
ATOM 1460 O O . PHE A 1 190 ? 1.806 -11.656 -0.758 1.00 98.62 190 PHE A O 1
ATOM 1467 N N . ASN A 1 191 ? -0.421 -11.527 -0.525 1.00 98.50 191 ASN A N 1
ATOM 1468 C CA . ASN A 1 191 ? -0.749 -12.028 -1.864 1.00 98.50 191 ASN A CA 1
ATOM 1469 C C . ASN A 1 191 ? -2.131 -11.531 -2.341 1.00 98.50 191 ASN A C 1
ATOM 1471 O O . ASN A 1 191 ? -2.956 -12.323 -2.793 1.00 98.50 191 ASN A O 1
ATOM 1475 N N . GLN A 1 192 ? -2.415 -10.240 -2.153 1.00 98.31 192 GLN A N 1
ATOM 1476 C CA . GLN A 1 192 ? -3.712 -9.625 -2.476 1.00 98.31 192 GLN A CA 1
ATOM 1477 C C . GLN A 1 192 ? -3.715 -9.028 -3.888 1.00 98.31 192 GLN A C 1
ATOM 1479 O O . GLN A 1 192 ? -2.673 -8.558 -4.342 1.00 98.31 192 GLN A O 1
ATOM 1484 N N . ASP A 1 193 ? -4.864 -9.049 -4.571 1.00 98.00 193 ASP A N 1
ATOM 1485 C CA . ASP A 1 193 ? -5.016 -8.511 -5.931 1.00 98.00 193 ASP A CA 1
ATOM 1486 C C . ASP A 1 193 ? -4.838 -6.981 -5.953 1.00 98.00 193 ASP A C 1
ATOM 1488 O O . ASP A 1 193 ? -5.488 -6.249 -5.204 1.00 98.00 193 ASP A O 1
ATOM 1492 N N . LEU A 1 194 ? -3.946 -6.506 -6.828 1.00 98.44 194 LEU A N 1
ATOM 1493 C CA . LEU A 1 194 ? -3.602 -5.091 -7.026 1.00 98.44 194 LEU A CA 1
ATOM 1494 C C . LEU A 1 194 ? -3.819 -4.630 -8.476 1.00 98.44 194 LEU A C 1
ATOM 1496 O O . LEU A 1 194 ? -3.409 -3.530 -8.854 1.00 98.44 194 LEU A O 1
ATOM 1500 N N . SER A 1 195 ? -4.441 -5.464 -9.309 1.00 97.38 195 SER A N 1
ATOM 1501 C CA . SER A 1 195 ? -4.588 -5.246 -10.753 1.00 97.38 195 SER A CA 1
ATOM 1502 C C . SER A 1 195 ? -5.396 -3.991 -11.106 1.00 97.38 195 SER A C 1
ATOM 1504 O O . SER A 1 195 ? -5.258 -3.443 -12.201 1.00 97.38 195 SER A O 1
ATOM 1506 N N . SER A 1 196 ? -6.222 -3.497 -10.181 1.00 97.25 196 SER A N 1
ATOM 1507 C CA . SER A 1 196 ? -7.055 -2.303 -10.363 1.00 97.25 196 SER A CA 1
ATOM 1508 C C . SER A 1 196 ? -6.337 -0.979 -10.075 1.00 97.25 196 SER A C 1
ATOM 1510 O O . SER A 1 196 ? -6.933 0.085 -10.254 1.00 97.25 196 SER A O 1
ATOM 1512 N N . TRP A 1 197 ? -5.086 -1.010 -9.607 1.00 98.38 197 TRP A N 1
ATOM 1513 C CA . TRP A 1 197 ? -4.371 0.197 -9.198 1.00 98.38 197 TRP A CA 1
ATOM 1514 C C . TRP A 1 197 ? -3.844 0.979 -10.404 1.00 98.38 197 TRP A C 1
ATOM 1516 O O . TRP A 1 197 ? -3.180 0.427 -11.279 1.00 98.38 197 TRP A O 1
ATOM 1526 N N . ASP A 1 198 ? -4.093 2.291 -10.427 1.00 98.38 198 ASP A N 1
ATOM 1527 C CA . ASP A 1 198 ? -3.518 3.189 -11.432 1.00 98.38 198 ASP A CA 1
ATOM 1528 C C . ASP A 1 198 ? -2.122 3.650 -10.995 1.00 98.38 198 ASP A C 1
ATOM 1530 O O . ASP A 1 198 ? -1.977 4.530 -10.149 1.00 98.38 198 ASP A O 1
ATOM 1534 N N . THR A 1 199 ? -1.082 3.054 -11.577 1.00 98.62 199 THR A N 1
ATOM 1535 C CA . THR A 1 199 ? 0.323 3.362 -11.263 1.00 98.62 199 THR A CA 1
ATOM 1536 C C . THR A 1 199 ? 0.953 4.407 -12.188 1.00 98.62 199 THR A C 1
ATOM 1538 O O . THR A 1 199 ? 2.166 4.603 -12.150 1.00 98.62 199 THR A O 1
ATOM 1541 N N . SER A 1 200 ? 0.177 5.086 -13.041 1.00 98.62 200 SER A N 1
ATOM 1542 C CA . SER A 1 200 ? 0.719 5.931 -14.122 1.00 98.62 200 SER A CA 1
ATOM 1543 C C . SER A 1 200 ? 1.602 7.108 -13.669 1.00 98.62 200 SER A C 1
ATOM 1545 O O . SER A 1 200 ? 2.481 7.539 -14.426 1.00 98.62 200 SER A O 1
ATOM 1547 N N . SER A 1 201 ? 1.416 7.615 -12.445 1.00 98.50 201 SER A N 1
ATOM 1548 C CA . SER A 1 201 ? 2.232 8.688 -11.853 1.00 98.50 201 SER A CA 1
ATOM 1549 C C . SER A 1 201 ? 3.503 8.197 -11.155 1.00 98.50 201 SER A C 1
ATOM 1551 O O . SER A 1 201 ? 4.348 9.012 -10.776 1.00 98.50 201 SER A O 1
ATOM 1553 N N . VAL A 1 202 ? 3.647 6.886 -10.962 1.00 98.88 202 VAL A N 1
ATOM 1554 C CA . VAL A 1 202 ? 4.703 6.301 -10.135 1.00 98.88 202 VAL A CA 1
ATOM 1555 C C . VAL A 1 202 ? 6.019 6.284 -10.904 1.00 98.88 202 VAL A C 1
ATOM 1557 O O . VAL A 1 202 ? 6.088 5.842 -12.049 1.00 98.88 202 VAL A O 1
ATOM 1560 N N . THR A 1 203 ? 7.083 6.757 -10.257 1.00 98.88 203 THR A N 1
ATOM 1561 C CA . THR A 1 203 ? 8.438 6.786 -10.818 1.00 98.88 203 THR A CA 1
ATOM 1562 C C . THR A 1 203 ? 9.394 5.846 -10.087 1.00 98.88 203 THR A C 1
ATOM 1564 O O . THR A 1 203 ? 10.355 5.369 -10.688 1.00 98.88 203 THR A O 1
ATOM 1567 N N . ASN A 1 204 ? 9.129 5.526 -8.818 1.00 98.88 204 ASN A N 1
ATOM 1568 C CA . ASN A 1 204 ? 9.963 4.636 -8.014 1.00 98.88 204 ASN A CA 1
ATOM 1569 C C . ASN A 1 204 ? 9.153 3.461 -7.445 1.00 98.88 204 ASN A C 1
ATOM 1571 O O . ASN A 1 204 ? 8.223 3.668 -6.664 1.00 98.88 204 ASN A O 1
ATOM 1575 N N . MET A 1 205 ? 9.538 2.238 -7.818 1.00 98.88 205 MET A N 1
ATOM 1576 C CA . MET A 1 205 ? 8.973 0.972 -7.328 1.00 98.88 205 MET A CA 1
ATOM 1577 C C . MET A 1 205 ? 10.043 0.082 -6.671 1.00 98.88 205 MET A C 1
ATOM 1579 O O . MET A 1 205 ? 9.846 -1.126 -6.509 1.00 98.88 205 MET A O 1
ATOM 1583 N N . SER A 1 206 ? 11.201 0.647 -6.305 1.00 98.69 206 SER A N 1
ATOM 1584 C CA . SER A 1 206 ? 12.300 -0.143 -5.754 1.00 98.69 206 SER A CA 1
ATOM 1585 C C . SER A 1 206 ? 11.876 -0.884 -4.486 1.00 98.69 206 SER A C 1
ATOM 1587 O O . SER A 1 206 ? 11.204 -0.343 -3.609 1.00 98.69 206 SER A O 1
ATOM 1589 N N . ARG A 1 207 ? 12.246 -2.162 -4.393 1.00 98.44 207 ARG A N 1
ATOM 1590 C CA . ARG A 1 207 ? 11.955 -3.047 -3.254 1.00 98.44 207 ARG A CA 1
ATOM 1591 C C . ARG A 1 207 ? 10.477 -3.183 -2.864 1.00 98.44 207 ARG A C 1
ATOM 1593 O O . ARG A 1 207 ? 10.220 -3.652 -1.763 1.00 98.44 207 ARG A O 1
ATOM 1600 N N . MET A 1 208 ? 9.524 -2.809 -3.722 1.00 98.75 208 MET A N 1
ATOM 1601 C CA . MET A 1 208 ? 8.091 -2.875 -3.407 1.00 98.75 208 MET A CA 1
ATOM 1602 C C . MET A 1 208 ? 7.696 -4.262 -2.857 1.00 98.75 208 MET A C 1
ATOM 1604 O O . MET A 1 208 ? 7.355 -4.402 -1.693 1.00 98.75 208 MET A O 1
ATOM 1608 N N . PHE A 1 209 ? 7.914 -5.331 -3.617 1.00 98.88 209 PHE A N 1
ATOM 1609 C CA . PHE A 1 209 ? 7.636 -6.708 -3.187 1.00 98.88 209 PHE A CA 1
ATOM 1610 C C . PHE A 1 209 ? 8.895 -7.458 -2.728 1.00 98.88 209 PHE A C 1
ATOM 1612 O O . PHE A 1 209 ? 8.961 -8.689 -2.803 1.00 98.88 209 PHE A O 1
ATOM 1619 N N . ASN A 1 210 ? 9.925 -6.742 -2.262 1.00 98.62 210 ASN A N 1
ATOM 1620 C CA . ASN A 1 210 ? 11.133 -7.381 -1.746 1.00 98.62 210 ASN A CA 1
ATOM 1621 C C . ASN A 1 210 ? 10.753 -8.290 -0.568 1.00 98.62 210 ASN A C 1
ATOM 1623 O O . ASN A 1 210 ? 10.044 -7.880 0.342 1.00 98.62 210 ASN A O 1
ATOM 1627 N N . ARG A 1 211 ? 11.186 -9.553 -0.597 1.00 98.19 211 ARG A N 1
ATOM 1628 C CA . ARG A 1 211 ? 10.883 -10.584 0.415 1.00 98.19 211 ARG A CA 1
ATOM 1629 C C . ARG A 1 211 ? 9.388 -10.882 0.628 1.00 98.19 211 ARG A C 1
ATOM 1631 O O . ARG A 1 211 ? 9.067 -11.620 1.559 1.00 98.19 211 ARG A O 1
ATOM 1638 N N . ALA A 1 212 ? 8.490 -10.412 -0.240 1.00 98.50 212 ALA A N 1
ATOM 1639 C CA . ALA A 1 212 ? 7.085 -10.821 -0.261 1.00 98.50 212 ALA A CA 1
ATOM 1640 C C . ALA A 1 212 ? 6.964 -12.223 -0.891 1.00 98.50 212 ALA A C 1
ATOM 1642 O O . ALA A 1 212 ? 6.583 -12.396 -2.047 1.00 98.50 212 ALA A O 1
ATOM 1643 N N . SER A 1 213 ? 7.407 -13.243 -0.153 1.00 98.62 213 SER A N 1
ATOM 1644 C CA . SER A 1 213 ? 7.697 -14.581 -0.683 1.00 98.62 213 SER A CA 1
ATOM 1645 C C . SER A 1 213 ? 6.488 -15.298 -1.290 1.00 98.62 213 SER A C 1
ATOM 1647 O O . SER A 1 213 ? 6.676 -16.077 -2.231 1.00 98.62 213 SER A O 1
ATOM 1649 N N . ALA A 1 214 ? 5.280 -15.025 -0.786 1.00 98.69 214 ALA A N 1
ATOM 1650 C CA . ALA A 1 214 ? 4.016 -15.577 -1.270 1.00 98.69 214 ALA A CA 1
ATOM 1651 C C . ALA A 1 214 ? 3.364 -14.771 -2.408 1.00 98.69 214 ALA A C 1
ATOM 1653 O O . ALA A 1 214 ? 2.413 -15.266 -3.016 1.00 98.69 214 ALA A O 1
ATOM 1654 N N . PHE A 1 215 ? 3.845 -13.558 -2.699 1.00 98.81 215 PHE A N 1
ATOM 1655 C CA . PHE A 1 215 ? 3.209 -12.671 -3.668 1.00 98.81 215 PHE A CA 1
ATOM 1656 C C . PHE A 1 215 ? 3.312 -13.230 -5.093 1.00 98.81 215 PHE A C 1
ATOM 1658 O O . PHE A 1 215 ? 4.404 -13.506 -5.592 1.00 98.81 215 PHE A O 1
ATOM 1665 N N . ASN A 1 216 ? 2.168 -13.397 -5.758 1.00 98.81 216 ASN A N 1
ATOM 1666 C CA . ASN A 1 216 ? 2.078 -13.914 -7.122 1.00 98.81 216 ASN A CA 1
ATOM 1667 C C . ASN A 1 216 ? 0.790 -13.453 -7.836 1.00 98.81 216 ASN A C 1
ATOM 1669 O O . ASN A 1 216 ? 0.111 -14.261 -8.470 1.00 98.81 216 ASN A O 1
ATOM 1673 N N . GLN A 1 217 ? 0.428 -12.177 -7.696 1.00 98.56 217 GLN A N 1
ATOM 1674 C CA . GLN A 1 217 ? -0.764 -11.599 -8.332 1.00 98.56 217 GLN A CA 1
ATOM 1675 C C . GLN A 1 217 ? -0.437 -10.916 -9.656 1.00 98.56 217 GLN A C 1
ATOM 1677 O O . GLN A 1 217 ? 0.668 -10.403 -9.830 1.00 98.56 217 GLN A O 1
ATOM 1682 N N . ASP A 1 218 ? -1.398 -10.937 -10.582 1.00 98.50 218 ASP A N 1
ATOM 1683 C CA . ASP A 1 218 ? -1.267 -10.342 -11.913 1.00 98.50 218 ASP A CA 1
ATOM 1684 C C . ASP A 1 218 ? -1.117 -8.814 -11.822 1.00 98.50 218 ASP A C 1
ATOM 1686 O O . ASP A 1 218 ? -1.955 -8.122 -11.244 1.00 98.50 218 ASP A O 1
ATOM 1690 N N . LEU A 1 219 ? -0.033 -8.301 -12.408 1.00 98.62 219 LEU A N 1
ATOM 1691 C CA . LEU A 1 219 ? 0.303 -6.876 -12.483 1.00 98.62 219 LEU A CA 1
ATOM 1692 C C . LEU A 1 219 ? 0.400 -6.380 -13.936 1.00 98.62 219 LEU A C 1
ATOM 1694 O O . LEU A 1 219 ? 0.944 -5.306 -14.202 1.00 98.62 219 LEU A O 1
ATOM 1698 N N . SER A 1 220 ? -0.094 -7.157 -14.901 1.00 97.44 220 SER A N 1
ATOM 1699 C CA . SER A 1 220 ? 0.006 -6.852 -16.333 1.00 97.44 220 SER A CA 1
ATOM 1700 C C . SER A 1 220 ? -0.730 -5.569 -16.741 1.00 97.44 220 SER A C 1
ATOM 1702 O O . SER A 1 220 ? -0.397 -4.972 -17.765 1.00 97.44 220 SER A O 1
ATOM 1704 N N . SER A 1 221 ? -1.700 -5.121 -15.938 1.00 98.00 221 SER A N 1
ATOM 1705 C CA . SER A 1 221 ? -2.465 -3.882 -16.129 1.00 98.00 221 SER A CA 1
ATOM 1706 C C . SER A 1 221 ? -1.726 -2.615 -15.691 1.00 98.00 221 SER A C 1
ATOM 1708 O O . SER A 1 221 ? -2.161 -1.512 -16.033 1.00 98.00 221 SER A O 1
ATOM 1710 N N . TRP A 1 222 ? -0.640 -2.740 -14.927 1.00 98.69 222 TRP A N 1
ATOM 1711 C CA . TRP A 1 222 ? 0.068 -1.586 -14.386 1.00 98.69 222 TRP A CA 1
ATOM 1712 C C . TRP A 1 222 ? 0.746 -0.773 -15.484 1.00 98.69 222 TRP A C 1
ATOM 1714 O O . TRP A 1 222 ? 1.397 -1.301 -16.387 1.00 98.69 222 TRP A O 1
ATOM 1724 N N . ASN A 1 223 ? 0.641 0.549 -15.370 1.00 98.50 223 ASN A N 1
ATOM 1725 C CA . ASN A 1 223 ? 1.364 1.459 -16.239 1.00 98.50 223 ASN A CA 1
ATOM 1726 C C . ASN A 1 223 ? 2.738 1.766 -15.635 1.00 98.50 223 ASN A C 1
ATOM 1728 O O . ASN A 1 223 ? 2.834 2.469 -14.627 1.00 98.50 223 ASN A O 1
ATOM 1732 N N . THR A 1 224 ? 3.795 1.272 -16.278 1.00 98.44 224 THR A N 1
ATOM 1733 C CA . THR A 1 224 ? 5.185 1.462 -15.841 1.00 98.44 224 THR A CA 1
ATOM 1734 C C . THR A 1 224 ? 5.961 2.488 -16.667 1.00 98.44 224 THR A C 1
ATOM 1736 O O . THR A 1 224 ? 7.156 2.659 -16.447 1.00 98.44 224 THR A O 1
ATOM 1739 N N . SER A 1 225 ? 5.326 3.206 -17.606 1.00 98.44 225 SER A N 1
ATOM 1740 C CA . SER A 1 225 ? 6.044 4.077 -18.556 1.00 98.44 225 SER A CA 1
ATOM 1741 C C . SER A 1 225 ? 6.838 5.209 -17.896 1.00 98.44 225 SER A C 1
ATOM 1743 O O . SER A 1 225 ? 7.795 5.720 -18.479 1.00 98.44 225 SER A O 1
ATOM 1745 N N . SER A 1 226 ? 6.419 5.618 -16.697 1.00 98.50 226 SER A N 1
ATOM 1746 C CA . SER A 1 226 ? 7.039 6.684 -15.902 1.00 98.50 226 SER A CA 1
ATOM 1747 C C . SER A 1 226 ? 8.097 6.166 -14.918 1.00 98.50 226 SER A C 1
ATOM 1749 O O . SER A 1 226 ? 8.813 6.969 -14.319 1.00 98.50 226 SER A O 1
ATOM 1751 N N . VAL A 1 227 ? 8.205 4.846 -14.736 1.00 98.88 227 VAL A N 1
ATOM 1752 C CA . VAL A 1 227 ? 9.068 4.236 -13.719 1.00 98.88 227 VAL A CA 1
ATOM 1753 C C . VAL A 1 227 ? 10.527 4.333 -14.145 1.00 98.88 227 VAL A C 1
ATOM 1755 O O . VAL A 1 227 ? 10.900 3.933 -15.244 1.00 98.88 227 VAL A O 1
ATOM 1758 N N . THR A 1 228 ? 11.363 4.857 -13.252 1.00 98.81 228 THR A N 1
ATOM 1759 C CA . THR A 1 228 ? 12.807 5.004 -13.453 1.00 98.81 228 THR A CA 1
ATOM 1760 C C . THR A 1 228 ? 13.624 4.057 -12.579 1.00 98.81 228 THR A C 1
ATOM 1762 O O . THR A 1 228 ? 14.788 3.803 -12.896 1.00 98.81 228 THR A O 1
ATOM 1765 N N . ASN A 1 229 ? 13.036 3.507 -11.512 1.00 98.81 229 ASN A N 1
ATOM 1766 C CA . ASN A 1 229 ? 13.708 2.594 -10.591 1.00 98.81 229 ASN A CA 1
ATOM 1767 C C . ASN A 1 229 ? 12.810 1.403 -10.210 1.00 98.81 229 ASN A C 1
ATOM 1769 O O . ASN A 1 229 ? 11.730 1.587 -9.646 1.00 98.81 229 ASN A O 1
ATOM 1773 N N . MET A 1 230 ? 13.291 0.193 -10.507 1.00 98.75 230 MET A N 1
ATOM 1774 C CA . MET A 1 230 ? 12.681 -1.099 -10.166 1.00 98.75 230 MET A CA 1
ATOM 1775 C C . MET A 1 230 ? 13.658 -2.009 -9.399 1.00 98.75 230 MET A C 1
ATOM 1777 O O . MET A 1 230 ? 13.458 -3.227 -9.328 1.00 98.75 230 MET A O 1
ATOM 1781 N N . SER A 1 231 ? 14.740 -1.459 -8.836 1.00 98.62 231 SER A N 1
ATOM 1782 C CA . SER A 1 231 ? 15.749 -2.273 -8.158 1.00 98.62 231 SER A CA 1
ATOM 1783 C C . SER A 1 231 ? 15.136 -3.081 -7.023 1.00 98.62 231 SER A C 1
ATOM 1785 O O . SER A 1 231 ? 14.328 -2.590 -6.232 1.00 98.62 231 SER A O 1
ATOM 1787 N N . ARG A 1 232 ? 15.487 -4.368 -6.969 1.00 98.56 232 ARG A N 1
ATOM 1788 C CA . ARG A 1 232 ? 15.009 -5.338 -5.971 1.00 98.56 232 ARG A CA 1
ATOM 1789 C C . ARG A 1 232 ? 13.485 -5.464 -5.852 1.00 98.56 232 ARG A C 1
ATOM 1791 O O . ARG A 1 232 ? 13.025 -6.010 -4.854 1.00 98.56 232 ARG A O 1
ATOM 1798 N N . MET A 1 233 ? 12.696 -4.999 -6.827 1.00 98.75 233 MET A N 1
ATOM 1799 C CA . MET A 1 233 ? 11.229 -4.968 -6.720 1.00 98.75 233 MET A CA 1
ATOM 1800 C C . MET A 1 233 ? 10.620 -6.332 -6.369 1.00 98.75 233 MET A C 1
ATOM 1802 O O . MET A 1 233 ? 9.728 -6.375 -5.535 1.00 98.75 233 MET A O 1
ATOM 1806 N N . PHE A 1 234 ? 11.134 -7.429 -6.931 1.00 98.88 234 PHE A N 1
ATOM 1807 C CA . PHE A 1 234 ? 10.712 -8.807 -6.645 1.00 98.88 234 PHE A CA 1
ATOM 1808 C C . PHE A 1 234 ? 11.844 -9.644 -6.034 1.00 98.88 234 PHE A C 1
ATOM 1810 O O . PHE A 1 234 ? 11.839 -10.875 -6.113 1.00 98.88 234 PHE A O 1
ATOM 1817 N N . ASN A 1 235 ? 12.850 -9.007 -5.430 1.00 98.75 235 ASN A N 1
ATOM 1818 C CA . ASN A 1 235 ? 13.952 -9.741 -4.824 1.00 98.75 235 ASN A CA 1
ATOM 1819 C C . ASN A 1 235 ? 13.417 -10.652 -3.713 1.00 98.75 235 ASN A C 1
ATOM 1821 O O . ASN A 1 235 ? 12.719 -10.198 -2.813 1.00 98.75 235 ASN A O 1
ATOM 1825 N N . SER A 1 236 ? 13.745 -11.941 -3.757 1.00 98.69 236 SER A N 1
ATOM 1826 C CA . SER A 1 236 ? 13.241 -12.954 -2.819 1.00 98.69 236 SER A CA 1
ATOM 1827 C C . SER A 1 236 ? 11.706 -13.117 -2.791 1.00 98.69 236 SER A C 1
ATOM 1829 O O . SER A 1 236 ? 11.187 -13.762 -1.878 1.00 98.69 236 SER A O 1
ATOM 1831 N N . ALA A 1 237 ? 10.968 -12.601 -3.783 1.00 98.69 237 ALA A N 1
ATOM 1832 C CA . ALA A 1 237 ? 9.550 -12.906 -3.996 1.00 98.69 237 ALA A CA 1
ATOM 1833 C C . ALA A 1 237 ? 9.421 -14.299 -4.640 1.00 98.69 237 ALA A C 1
ATOM 1835 O O . ALA A 1 237 ? 9.190 -14.451 -5.837 1.00 98.69 237 ALA A O 1
ATOM 1836 N N . SER A 1 238 ? 9.685 -15.343 -3.851 1.00 98.75 238 SER A N 1
ATOM 1837 C CA . SER A 1 238 ? 9.958 -16.698 -4.351 1.00 98.75 238 SER A CA 1
ATOM 1838 C C . SER A 1 238 ? 8.852 -17.316 -5.207 1.00 98.75 238 SER A C 1
ATOM 1840 O O . SER A 1 238 ? 9.170 -18.137 -6.069 1.00 98.75 238 SER A O 1
ATOM 1842 N N . ALA A 1 239 ? 7.589 -16.950 -4.964 1.00 98.81 239 ALA A N 1
ATOM 1843 C CA . ALA A 1 239 ? 6.425 -17.459 -5.685 1.00 98.81 239 ALA A CA 1
ATOM 1844 C C . ALA A 1 239 ? 6.076 -16.656 -6.949 1.00 98.81 239 ALA A C 1
ATOM 1846 O O . ALA A 1 239 ? 5.278 -17.137 -7.752 1.00 98.81 239 ALA A O 1
ATOM 1847 N N . PHE A 1 240 ? 6.650 -15.462 -7.129 1.00 98.88 240 PHE A N 1
ATOM 1848 C CA . PHE A 1 240 ? 6.260 -14.555 -8.202 1.00 98.88 240 PHE A CA 1
ATOM 1849 C C . PHE A 1 240 ? 6.635 -15.118 -9.578 1.00 98.88 240 PHE A C 1
ATOM 1851 O O . PHE A 1 240 ? 7.801 -15.407 -9.850 1.00 98.88 240 PHE A O 1
ATOM 1858 N N . ASN A 1 241 ? 5.641 -15.272 -10.454 1.00 98.81 241 ASN A N 1
ATOM 1859 C CA . ASN A 1 241 ? 5.821 -15.794 -11.807 1.00 98.81 241 ASN A CA 1
ATOM 1860 C C . ASN A 1 241 ? 4.735 -15.293 -12.781 1.00 98.81 241 ASN A C 1
ATOM 1862 O O . ASN A 1 241 ? 4.226 -16.066 -13.592 1.00 98.81 241 ASN A O 1
ATOM 1866 N N . GLN A 1 242 ? 4.344 -14.022 -12.674 1.00 98.56 242 GLN A N 1
ATOM 1867 C CA . GLN A 1 242 ? 3.329 -13.419 -13.546 1.00 98.56 242 GLN A CA 1
ATOM 1868 C C . GLN A 1 242 ? 3.950 -12.776 -14.783 1.00 98.56 242 GLN A C 1
ATOM 1870 O O . GLN A 1 242 ? 5.070 -12.271 -14.719 1.00 98.56 242 GLN A O 1
ATOM 1875 N N . ASP A 1 243 ? 3.221 -12.810 -15.900 1.00 98.12 243 ASP A N 1
ATOM 1876 C CA . ASP A 1 243 ? 3.653 -12.238 -17.176 1.00 98.12 243 ASP A CA 1
ATOM 1877 C C . ASP A 1 243 ? 3.726 -10.705 -17.092 1.00 98.12 243 ASP A C 1
ATOM 1879 O O . ASP A 1 243 ? 2.731 -10.028 -16.834 1.00 98.12 243 ASP A O 1
ATOM 1883 N N . LEU A 1 244 ? 4.923 -10.166 -17.330 1.00 98.00 244 LEU A N 1
ATOM 1884 C CA . LEU A 1 244 ? 5.214 -8.731 -17.329 1.00 98.00 244 LEU A CA 1
ATOM 1885 C C . LEU A 1 244 ? 5.652 -8.221 -18.711 1.00 98.00 244 LEU A C 1
ATOM 1887 O O . LEU A 1 244 ? 6.201 -7.124 -18.833 1.00 98.00 244 LEU A O 1
ATOM 1891 N N . SER A 1 245 ? 5.427 -8.999 -19.770 1.00 96.88 245 SER A N 1
ATOM 1892 C CA . SER A 1 245 ? 5.858 -8.671 -21.135 1.00 96.88 245 SER A CA 1
ATOM 1893 C C . SER A 1 245 ? 5.260 -7.365 -21.679 1.00 96.88 245 SER A C 1
ATOM 1895 O O . SER A 1 245 ? 5.844 -6.760 -22.577 1.00 96.88 245 SER A O 1
ATOM 1897 N N . ASN A 1 246 ? 4.135 -6.907 -21.115 1.00 96.06 246 ASN A N 1
ATOM 1898 C CA . ASN A 1 246 ? 3.466 -5.649 -21.471 1.00 96.06 246 ASN A CA 1
ATOM 1899 C C . ASN A 1 246 ? 4.037 -4.408 -20.766 1.00 96.06 246 ASN A C 1
ATOM 1901 O O . ASN A 1 246 ? 3.657 -3.287 -21.112 1.00 96.06 246 ASN A O 1
ATOM 1905 N N . TRP A 1 247 ? 4.911 -4.571 -19.770 1.00 98.19 247 TRP A N 1
ATOM 1906 C CA . TRP A 1 247 ? 5.491 -3.433 -19.063 1.00 98.19 247 TRP A CA 1
ATOM 1907 C C . TRP A 1 247 ? 6.404 -2.619 -19.979 1.00 98.19 247 TRP A C 1
ATOM 1909 O O . TRP A 1 247 ? 7.249 -3.151 -20.696 1.00 98.19 247 TRP A O 1
ATOM 1919 N N . ASN A 1 248 ? 6.254 -1.296 -19.921 1.00 97.81 248 ASN A N 1
ATOM 1920 C CA . ASN A 1 248 ? 7.162 -0.378 -20.590 1.00 97.81 248 ASN A CA 1
ATOM 1921 C C . ASN A 1 248 ? 8.339 -0.059 -19.662 1.00 97.81 248 ASN A C 1
ATOM 1923 O O . ASN A 1 248 ? 8.158 0.617 -18.649 1.00 97.81 248 ASN A O 1
ATOM 1927 N N . THR A 1 249 ? 9.533 -0.519 -20.031 1.00 97.44 249 THR A N 1
ATOM 1928 C CA . THR A 1 249 ? 10.769 -0.320 -19.265 1.00 97.44 249 THR A CA 1
ATOM 1929 C C . THR A 1 249 ? 11.678 0.775 -19.815 1.00 97.44 249 THR A C 1
ATOM 1931 O O . THR A 1 249 ? 12.752 0.996 -19.265 1.00 97.44 249 THR A O 1
ATOM 1934 N N . SER A 1 250 ? 11.271 1.509 -20.858 1.00 97.56 250 SER A N 1
ATOM 1935 C CA . SER A 1 250 ? 12.164 2.435 -21.576 1.00 97.56 250 SER A CA 1
ATOM 1936 C C . SER A 1 250 ? 12.725 3.576 -20.721 1.00 97.56 250 SER A C 1
ATOM 1938 O O . SER A 1 250 ? 13.719 4.195 -21.095 1.00 97.56 250 SER A O 1
ATOM 1940 N N . SER A 1 251 ? 12.045 3.904 -19.621 1.00 98.19 251 SER A N 1
ATOM 1941 C CA . SER A 1 251 ? 12.434 4.959 -18.678 1.00 98.19 251 SER A CA 1
ATOM 1942 C C . SER A 1 251 ? 13.258 4.429 -17.500 1.00 98.19 251 SER A C 1
ATOM 1944 O O . SER A 1 251 ? 13.796 5.225 -16.728 1.00 98.19 251 SER A O 1
ATOM 1946 N N . VAL A 1 252 ? 13.356 3.106 -17.342 1.00 98.50 252 VAL A N 1
ATOM 1947 C CA . VAL A 1 252 ? 14.002 2.474 -16.194 1.00 98.50 252 VAL A CA 1
ATOM 1948 C C . VAL A 1 252 ? 15.514 2.609 -16.319 1.00 98.50 252 VAL A C 1
ATOM 1950 O O . VAL A 1 252 ? 16.120 2.277 -17.332 1.00 98.50 252 VAL A O 1
ATOM 1953 N N . THR A 1 253 ? 16.130 3.106 -15.254 1.00 98.31 253 THR A N 1
ATOM 1954 C CA . THR A 1 253 ? 17.579 3.328 -15.156 1.00 98.31 253 THR A CA 1
ATOM 1955 C C . THR A 1 253 ? 18.254 2.370 -14.179 1.00 98.31 253 THR A C 1
ATOM 1957 O O . THR A 1 253 ? 19.467 2.188 -14.248 1.00 98.31 253 THR A O 1
ATOM 1960 N N . ASP A 1 254 ? 17.477 1.730 -13.299 1.00 98.50 254 ASP A N 1
ATOM 1961 C CA . ASP A 1 254 ? 17.963 0.750 -12.331 1.00 98.50 254 ASP A CA 1
ATOM 1962 C C . ASP A 1 254 ? 16.979 -0.425 -12.187 1.00 98.50 254 ASP A C 1
ATOM 1964 O O . ASP A 1 254 ? 15.836 -0.252 -11.760 1.00 98.50 254 ASP A O 1
ATOM 1968 N N . MET A 1 255 ? 17.449 -1.623 -12.544 1.00 97.44 255 MET A N 1
ATOM 1969 C CA . MET A 1 255 ? 16.782 -2.919 -12.333 1.00 97.44 255 MET A CA 1
ATOM 1970 C C . MET A 1 255 ? 17.665 -3.884 -11.531 1.00 97.44 255 MET A C 1
ATOM 1972 O O . MET A 1 255 ? 17.491 -5.106 -11.593 1.00 97.44 255 MET A O 1
ATOM 1976 N N . SER A 1 256 ? 18.665 -3.364 -10.815 1.00 98.31 256 SER A N 1
ATOM 1977 C CA . SER A 1 256 ? 19.590 -4.195 -10.048 1.00 98.31 256 SER A CA 1
ATOM 1978 C C . SER A 1 256 ? 18.827 -5.134 -9.109 1.00 98.31 256 SER A C 1
ATOM 1980 O O . SER A 1 256 ? 17.882 -4.739 -8.427 1.00 98.31 256 SER A O 1
ATOM 1982 N N . ASP A 1 257 ? 19.204 -6.414 -9.122 1.00 98.31 257 ASP A N 1
ATOM 1983 C CA . ASP A 1 257 ? 18.620 -7.469 -8.288 1.00 98.31 257 ASP A CA 1
ATOM 1984 C C . ASP A 1 257 ? 17.084 -7.647 -8.396 1.00 98.31 257 ASP A C 1
ATOM 1986 O O . ASP A 1 257 ? 16.506 -8.297 -7.522 1.00 98.31 257 ASP A O 1
ATOM 1990 N N . MET A 1 258 ? 16.410 -7.116 -9.433 1.00 98.31 258 MET A N 1
ATOM 1991 C CA . MET A 1 258 ? 14.936 -7.079 -9.538 1.00 98.31 258 MET A CA 1
ATOM 1992 C C . MET A 1 258 ? 14.270 -8.436 -9.268 1.00 98.31 258 MET A C 1
ATOM 1994 O O . MET A 1 258 ? 13.313 -8.484 -8.505 1.00 98.31 258 MET A O 1
ATOM 1998 N N . PHE A 1 259 ? 14.813 -9.523 -9.827 1.00 98.56 259 PHE A N 1
ATOM 1999 C CA . PHE A 1 259 ? 14.327 -10.901 -9.647 1.00 98.56 259 PHE A CA 1
ATOM 2000 C C . PHE A 1 259 ? 15.324 -11.806 -8.908 1.00 98.56 259 PHE A C 1
ATOM 2002 O O . PHE A 1 259 ? 15.217 -13.033 -8.953 1.00 98.56 259 PHE A O 1
ATOM 2009 N N . ALA A 1 260 ? 16.338 -11.246 -8.242 1.00 98.62 260 ALA A N 1
ATOM 2010 C CA . ALA A 1 260 ? 17.297 -12.076 -7.519 1.00 98.62 260 ALA A CA 1
ATOM 2011 C C . ALA A 1 260 ? 16.572 -12.868 -6.413 1.00 98.62 260 ALA A C 1
ATOM 2013 O O . ALA A 1 260 ? 15.813 -12.307 -5.630 1.00 98.62 260 ALA A O 1
ATOM 2014 N N . PHE A 1 261 ? 16.783 -14.186 -6.372 1.00 98.62 261 PHE A N 1
ATOM 2015 C CA . PHE A 1 261 ? 16.072 -15.132 -5.493 1.00 98.62 261 PHE A CA 1
ATOM 2016 C C . PHE A 1 261 ? 14.546 -15.258 -5.714 1.00 98.62 261 PHE A C 1
ATOM 2018 O O . PHE A 1 261 ? 13.885 -15.943 -4.933 1.00 98.62 261 PHE A O 1
ATOM 2025 N N . ALA A 1 262 ? 13.977 -14.690 -6.784 1.00 98.44 262 ALA A N 1
ATOM 2026 C CA . ALA A 1 262 ? 12.607 -14.978 -7.224 1.00 98.44 262 ALA A CA 1
ATOM 2027 C C . ALA A 1 262 ? 12.563 -16.337 -7.949 1.00 98.44 262 ALA A C 1
ATOM 2029 O O . ALA A 1 262 ? 12.515 -16.421 -9.172 1.00 98.44 262 ALA A O 1
ATOM 2030 N N . SER A 1 263 ? 12.665 -17.429 -7.189 1.00 98.44 263 SER A N 1
ATOM 2031 C CA . SER A 1 263 ? 12.941 -18.775 -7.718 1.00 98.44 263 SER A CA 1
ATOM 2032 C C . SER A 1 263 ? 11.921 -19.324 -8.718 1.00 98.44 263 SER A C 1
ATOM 2034 O O . SER A 1 263 ? 12.279 -20.191 -9.512 1.00 98.44 263 SER A O 1
ATOM 2036 N N . ALA A 1 264 ? 10.663 -18.879 -8.659 1.00 98.69 264 ALA A N 1
ATOM 2037 C CA . ALA A 1 264 ? 9.620 -19.320 -9.580 1.00 98.69 264 ALA A CA 1
ATOM 2038 C C . ALA A 1 264 ? 9.602 -18.537 -10.902 1.00 98.69 264 ALA A C 1
ATOM 2040 O O . ALA A 1 264 ? 8.978 -19.003 -11.854 1.00 98.69 264 ALA A O 1
ATOM 2041 N N . PHE A 1 265 ? 10.258 -17.375 -10.968 1.00 98.62 265 PHE A N 1
ATOM 2042 C CA . PHE A 1 265 ? 10.144 -16.468 -12.101 1.00 98.62 265 PHE A CA 1
ATOM 2043 C C . PHE A 1 265 ? 10.806 -17.051 -13.356 1.00 98.62 265 PHE A C 1
ATOM 2045 O O . PHE A 1 265 ? 12.012 -17.297 -13.385 1.00 98.62 265 PHE A O 1
ATOM 2052 N N . ASN A 1 266 ? 10.006 -17.265 -14.401 1.00 98.06 266 ASN A N 1
ATOM 2053 C CA . ASN A 1 266 ? 10.452 -17.831 -15.674 1.00 98.06 266 ASN A CA 1
ATOM 2054 C C . ASN A 1 266 ? 9.624 -17.291 -16.857 1.00 98.06 266 ASN A C 1
ATOM 2056 O O . ASN A 1 266 ? 9.182 -18.054 -17.718 1.00 98.06 266 ASN A O 1
ATOM 2060 N N . GLN A 1 267 ? 9.357 -15.985 -16.862 1.00 97.88 267 GLN A N 1
ATOM 2061 C CA . GLN A 1 267 ? 8.577 -15.320 -17.910 1.00 97.88 267 GLN A CA 1
ATOM 2062 C C . GLN A 1 267 ? 9.471 -14.739 -19.007 1.00 97.88 267 GLN A C 1
ATOM 2064 O O . GLN A 1 267 ? 10.646 -14.443 -18.780 1.00 97.88 267 GLN A O 1
ATOM 2069 N N . ASP A 1 268 ? 8.911 -14.587 -20.207 1.00 96.69 268 ASP A N 1
ATOM 2070 C CA . ASP A 1 268 ? 9.608 -13.992 -21.346 1.00 96.69 268 ASP A CA 1
ATOM 2071 C C . ASP A 1 268 ? 9.677 -12.466 -21.200 1.00 96.69 268 ASP A C 1
ATOM 2073 O O . ASP A 1 268 ? 8.656 -11.783 -21.144 1.00 96.69 268 ASP A O 1
ATOM 2077 N N . LEU A 1 269 ? 10.901 -11.940 -21.158 1.00 95.19 269 LEU A N 1
ATOM 2078 C CA . LEU A 1 269 ? 11.195 -10.510 -21.045 1.00 95.19 269 LEU A CA 1
ATOM 2079 C C . LEU A 1 269 ? 11.857 -9.945 -22.309 1.00 95.19 269 LEU A C 1
ATOM 2081 O O . LEU A 1 269 ? 12.446 -8.870 -22.275 1.00 95.19 2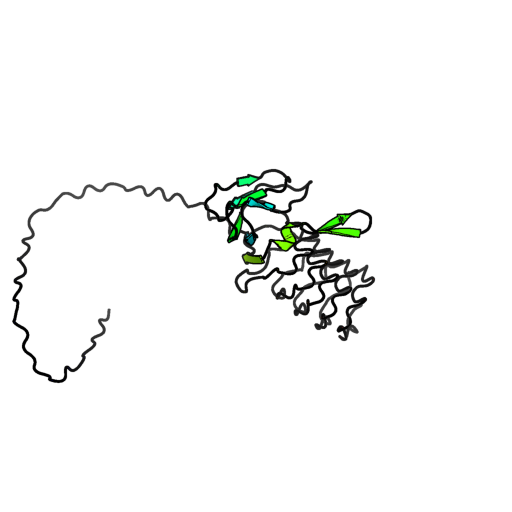69 LEU A O 1
ATOM 2085 N N . SER A 1 270 ? 11.781 -10.650 -23.440 1.00 95.00 270 SER A N 1
ATOM 2086 C CA . SER A 1 270 ? 12.421 -10.236 -24.697 1.00 95.00 270 SER A CA 1
ATOM 2087 C C . SER A 1 270 ? 11.919 -8.898 -25.260 1.00 95.00 270 SER A C 1
ATOM 2089 O O . SER A 1 270 ? 12.615 -8.288 -26.070 1.00 95.00 270 SER A O 1
ATOM 2091 N N . ASN A 1 271 ? 10.747 -8.428 -24.819 1.00 91.75 271 ASN A N 1
ATOM 2092 C CA . ASN A 1 271 ? 10.175 -7.130 -25.197 1.00 91.75 271 ASN A CA 1
ATOM 2093 C C . ASN A 1 271 ? 10.675 -5.956 -24.340 1.00 91.75 271 ASN A C 1
ATOM 2095 O O . ASN A 1 271 ? 10.374 -4.806 -24.662 1.00 91.75 271 ASN A O 1
ATOM 2099 N N . TRP A 1 272 ? 11.400 -6.219 -23.252 1.00 93.94 272 TRP A N 1
ATOM 2100 C CA . TRP A 1 272 ? 11.983 -5.161 -22.434 1.00 93.94 272 TRP A CA 1
ATOM 2101 C C . TRP A 1 272 ? 13.220 -4.592 -23.133 1.00 93.94 272 TRP A C 1
ATOM 2103 O O . TRP A 1 272 ? 14.059 -5.335 -23.644 1.00 93.94 272 TRP A O 1
ATOM 2113 N N . ASN A 1 273 ? 13.301 -3.262 -23.171 1.00 74.38 273 ASN A N 1
ATOM 2114 C CA . ASN A 1 273 ? 14.402 -2.504 -23.770 1.00 74.38 273 ASN A CA 1
ATOM 2115 C C . ASN A 1 273 ? 15.297 -1.905 -22.688 1.00 74.38 273 ASN A C 1
ATOM 2117 O O . ASN A 1 273 ? 14.726 -1.495 -21.649 1.00 74.38 273 ASN A O 1
#